Protein AF-A0A1R4JBT2-F1 (afdb_monomer_lite)

Radius of gyration: 20.81 Å; chains: 1; bounding box: 40×63×51 Å

pLDDT: mean 79.66, std 16.01, range [38.28, 97.12]

Organism: NCBI:txid1255609

Structure (mmCIF, N/CA/C/O backbone):
data_AF-A0A1R4JBT2-F1
#
_entry.id   AF-A0A1R4JBT2-F1
#
loop_
_atom_site.group_PDB
_atom_site.id
_atom_site.type_symbol
_atom_site.label_atom_id
_atom_site.label_alt_id
_atom_site.label_comp_id
_atom_site.label_asym_id
_atom_site.label_entity_id
_atom_site.label_seq_id
_atom_site.pdbx_PDB_ins_code
_atom_site.Cartn_x
_atom_site.Cartn_y
_atom_site.Cartn_z
_atom_site.occupancy
_atom_site.B_iso_or_equiv
_atom_site.auth_seq_id
_atom_site.auth_comp_id
_atom_site.auth_asym_id
_atom_site.auth_atom_id
_atom_site.pdbx_PDB_model_num
ATOM 1 N N . MET A 1 1 ? -17.008 34.065 -29.976 1.00 39.22 1 MET A N 1
ATOM 2 C CA . MET A 1 1 ? -17.190 35.160 -29.001 1.00 39.22 1 MET A CA 1
ATOM 3 C C . MET A 1 1 ? -16.551 34.729 -27.692 1.00 39.22 1 MET A C 1
ATOM 5 O O . MET A 1 1 ? -17.118 33.908 -26.987 1.00 39.22 1 MET A O 1
ATOM 9 N N . ALA A 1 2 ? -15.322 35.173 -27.441 1.00 38.28 2 ALA A N 1
ATOM 10 C CA . ALA A 1 2 ? -14.579 34.883 -26.219 1.00 38.28 2 ALA A CA 1
ATOM 11 C C . ALA A 1 2 ? -14.590 36.156 -25.368 1.00 38.28 2 ALA A C 1
ATOM 13 O O . ALA A 1 2 ? -14.097 37.183 -25.819 1.00 38.28 2 ALA A O 1
ATOM 14 N N . GLY A 1 3 ? -15.204 36.117 -24.187 1.00 48.91 3 GLY A N 1
ATOM 15 C CA . GLY A 1 3 ? -15.367 37.328 -23.378 1.00 48.91 3 GLY A CA 1
ATOM 16 C C . GLY A 1 3 ? -15.828 37.081 -21.948 1.00 48.91 3 GLY A C 1
ATOM 17 O O . GLY A 1 3 ? -16.566 37.889 -21.407 1.00 48.91 3 GLY A O 1
ATOM 18 N N . ALA A 1 4 ? -15.436 35.962 -21.336 1.00 50.56 4 ALA A N 1
ATOM 19 C CA . ALA A 1 4 ? -15.799 35.666 -19.949 1.00 50.56 4 ALA A CA 1
ATOM 20 C C . ALA A 1 4 ? -14.629 35.050 -19.168 1.00 50.56 4 ALA A C 1
ATOM 22 O O . ALA A 1 4 ? -14.757 34.005 -18.542 1.00 50.56 4 ALA A O 1
ATOM 23 N N . ARG A 1 5 ? -13.454 35.684 -19.227 1.00 47.62 5 ARG A N 1
ATOM 24 C CA . ARG A 1 5 ? -12.349 35.460 -18.285 1.00 47.62 5 ARG A CA 1
ATOM 25 C C . ARG A 1 5 ? -11.618 36.783 -18.123 1.00 47.62 5 ARG A C 1
ATOM 27 O O . ARG A 1 5 ? -10.797 37.103 -18.963 1.00 47.62 5 ARG A O 1
ATOM 34 N N . ILE A 1 6 ? -12.028 37.557 -17.121 1.00 53.28 6 ILE A N 1
ATOM 35 C CA . ILE A 1 6 ? -11.313 38.587 -16.338 1.00 53.28 6 ILE A CA 1
ATOM 36 C C . ILE A 1 6 ? -12.428 39.446 -15.712 1.00 53.28 6 ILE A C 1
ATOM 38 O O . ILE A 1 6 ? -12.791 40.507 -16.197 1.00 53.28 6 ILE A O 1
ATOM 42 N N . LEU A 1 7 ? -13.042 38.930 -14.646 1.00 48.25 7 LEU A N 1
ATOM 43 C CA . LEU A 1 7 ? -13.872 39.712 -13.717 1.00 48.25 7 LEU A CA 1
ATOM 44 C C . LEU A 1 7 ? -13.407 39.496 -12.265 1.00 48.25 7 LEU A C 1
ATOM 46 O O . LEU A 1 7 ? -14.172 39.676 -11.330 1.00 48.25 7 LEU A O 1
ATOM 50 N N . ARG A 1 8 ? -12.139 39.102 -12.059 1.00 47.38 8 ARG A N 1
ATOM 51 C CA . ARG A 1 8 ? -11.520 39.070 -10.718 1.00 47.38 8 ARG A CA 1
ATOM 52 C C . ARG A 1 8 ? -10.769 40.359 -10.363 1.00 47.38 8 ARG A C 1
ATOM 54 O O . ARG A 1 8 ? -10.323 40.498 -9.237 1.00 47.38 8 ARG A O 1
ATOM 61 N N . CYS A 1 9 ? -10.689 41.309 -11.296 1.00 53.69 9 CYS A N 1
ATOM 62 C CA . CYS A 1 9 ? -10.102 42.631 -11.083 1.00 53.69 9 CYS A CA 1
ATOM 63 C C . CYS A 1 9 ? -11.050 43.701 -11.639 1.00 53.69 9 CYS A C 1
ATOM 65 O O . CYS A 1 9 ? -10.709 44.394 -12.594 1.00 53.69 9 CYS A O 1
ATOM 67 N N . ASN A 1 10 ? -12.279 43.781 -11.120 1.00 55.12 10 ASN A N 1
ATOM 68 C CA . ASN A 1 10 ? -13.124 44.944 -11.383 1.00 55.12 10 ASN A CA 1
ATOM 69 C C . ASN A 1 10 ? -12.685 46.061 -10.417 1.00 55.12 10 ASN A C 1
ATOM 71 O O . ASN A 1 10 ? -12.902 45.905 -9.218 1.00 55.12 10 ASN A O 1
ATOM 75 N N . PRO A 1 11 ? -12.072 47.163 -10.886 1.00 60.53 11 PRO A N 1
ATOM 76 C CA . PRO A 1 11 ? -11.542 48.216 -10.013 1.00 60.53 11 PRO A CA 1
ATOM 77 C C . PRO A 1 11 ? -12.626 48.988 -9.240 1.00 60.53 11 PRO A C 1
ATOM 79 O O . PRO A 1 11 ? -12.294 49.798 -8.382 1.00 60.53 11 PRO A O 1
ATOM 82 N N . PHE A 1 12 ? -13.908 48.744 -9.530 1.00 60.09 12 PHE A N 1
ATOM 83 C CA . PHE A 1 12 ? -15.051 49.378 -8.864 1.00 60.09 12 PHE A CA 1
ATOM 84 C C . PHE A 1 12 ? -15.782 48.460 -7.873 1.00 60.09 12 PHE A C 1
ATOM 86 O O . PHE A 1 12 ? -16.826 48.839 -7.350 1.00 60.09 12 PHE A O 1
ATOM 93 N N . VAL A 1 13 ? -15.265 47.253 -7.625 1.00 57.66 13 VAL A N 1
ATOM 94 C CA . VAL A 1 13 ? -15.780 46.341 -6.597 1.00 57.66 13 VAL A CA 1
ATOM 95 C C . VAL A 1 13 ? -14.665 46.138 -5.587 1.00 57.66 13 VAL A C 1
ATOM 97 O O . VAL A 1 13 ? -13.592 45.661 -5.954 1.00 57.66 13 VAL A O 1
ATOM 100 N N . GLU A 1 14 ? -14.905 46.507 -4.329 1.00 53.41 14 GLU A N 1
ATOM 101 C CA . GLU A 1 14 ? -13.999 46.145 -3.241 1.00 53.41 14 GLU A CA 1
ATOM 102 C C . GLU A 1 14 ? -13.859 44.619 -3.235 1.00 53.41 14 GLU A C 1
ATOM 104 O O . GLU A 1 14 ? -14.820 43.885 -2.995 1.00 53.41 14 GLU A O 1
ATOM 109 N N . GLY A 1 15 ? -12.670 44.135 -3.600 1.00 56.94 15 GLY A N 1
ATOM 110 C CA . GLY A 1 15 ? -12.359 42.715 -3.540 1.00 56.94 15 GLY A CA 1
ATOM 111 C C . GLY A 1 15 ? -12.540 42.222 -2.109 1.00 56.94 15 GLY A C 1
ATOM 112 O O . GLY A 1 15 ? -12.170 42.915 -1.160 1.00 56.94 15 GLY A O 1
ATOM 113 N N . GLY A 1 16 ? -13.118 41.030 -1.947 1.00 52.25 16 GLY A N 1
ATOM 114 C CA . GLY A 1 16 ? -13.200 40.389 -0.640 1.00 52.25 16 GLY A CA 1
ATOM 115 C C . GLY A 1 16 ? -11.807 40.311 -0.019 1.00 52.25 16 GLY A C 1
ATOM 116 O O . GLY A 1 16 ? -10.855 39.892 -0.677 1.00 52.25 16 GLY A O 1
ATOM 117 N N . VAL A 1 17 ? -11.682 40.760 1.229 1.00 51.62 17 VAL A N 1
ATOM 118 C CA . VAL A 1 17 ? -10.419 40.709 1.965 1.00 51.62 17 VAL A CA 1
ATOM 119 C C . VAL A 1 17 ? -10.127 39.250 2.297 1.00 51.62 17 VAL A C 1
ATOM 121 O O . VAL A 1 17 ? -10.629 38.718 3.288 1.00 51.62 17 VAL A O 1
ATOM 124 N N . ASP A 1 18 ? -9.328 38.599 1.456 1.00 54.38 18 ASP A N 1
ATOM 125 C CA . ASP A 1 18 ? -8.710 37.324 1.797 1.00 54.38 18 ASP A CA 1
ATOM 126 C C . ASP A 1 18 ? -7.609 37.617 2.820 1.00 54.38 18 ASP A C 1
ATOM 128 O O . ASP A 1 18 ? -6.573 38.206 2.496 1.00 54.38 18 ASP A O 1
ATOM 132 N N . LYS A 1 19 ? -7.891 37.343 4.099 1.00 52.56 19 LYS A N 1
ATOM 133 C CA . LYS A 1 19 ? -6.962 37.618 5.199 1.00 52.56 19 LYS A CA 1
ATOM 134 C C . LYS A 1 19 ? -5.789 36.654 5.105 1.00 52.56 19 LYS A C 1
ATOM 136 O O . LYS A 1 19 ? -5.791 35.586 5.712 1.00 52.56 19 LYS A O 1
ATOM 141 N N . VAL A 1 20 ? -4.768 37.065 4.372 1.00 46.38 20 VAL A N 1
ATOM 142 C CA . VAL A 1 20 ? -3.474 36.398 4.377 1.00 46.38 20 VAL A CA 1
ATOM 143 C C . VAL A 1 20 ? -2.757 36.742 5.692 1.00 46.38 20 VAL A C 1
ATOM 145 O O . VAL A 1 20 ? -2.778 37.904 6.099 1.00 46.38 20 VAL A O 1
ATOM 148 N N . PRO A 1 21 ? -2.143 35.769 6.389 1.00 54.12 21 PRO A N 1
ATOM 149 C CA . PRO A 1 21 ? -1.391 36.040 7.609 1.00 54.12 21 PRO A CA 1
ATOM 150 C C . PRO A 1 21 ? -0.243 37.022 7.357 1.00 54.12 21 PRO A C 1
ATOM 152 O O . PRO A 1 21 ? 0.466 36.902 6.359 1.00 54.12 21 PRO A O 1
ATOM 155 N N . ASP A 1 22 ? 0.005 37.927 8.307 1.00 57.91 22 ASP A N 1
ATOM 156 C CA . ASP A 1 22 ? 1.065 38.942 8.200 1.00 57.91 22 ASP A CA 1
ATOM 157 C C . ASP A 1 22 ? 2.477 38.343 8.043 1.00 57.91 22 ASP A C 1
ATOM 159 O O . ASP A 1 22 ? 3.397 39.018 7.589 1.00 57.91 22 ASP A O 1
ATOM 163 N N . HIS A 1 23 ? 2.672 37.079 8.441 1.00 50.00 23 HIS A N 1
ATOM 164 C CA . HIS A 1 23 ? 3.963 36.398 8.394 1.00 50.00 23 HIS A CA 1
ATOM 165 C C . HIS A 1 23 ? 3.818 34.969 7.864 1.00 50.00 23 HIS A C 1
ATOM 167 O O . HIS A 1 23 ? 3.207 34.109 8.499 1.00 50.00 23 HIS A O 1
ATOM 173 N N . PHE A 1 24 ? 4.468 34.688 6.736 1.00 52.59 24 PHE A N 1
ATOM 174 C CA . PHE A 1 24 ? 4.709 33.326 6.271 1.00 52.59 24 PHE A CA 1
ATOM 175 C C . PHE A 1 24 ? 5.959 32.775 6.963 1.00 52.59 24 PHE A C 1
ATOM 177 O O . PHE A 1 24 ? 7.058 33.305 6.797 1.00 52.59 24 PHE A O 1
ATOM 184 N N . MET A 1 25 ? 5.818 31.706 7.746 1.00 50.31 25 MET A N 1
ATOM 185 C CA . MET A 1 25 ? 6.969 31.014 8.325 1.00 50.31 25 MET A CA 1
ATOM 186 C C . MET A 1 25 ? 7.428 29.889 7.391 1.00 50.31 25 MET A C 1
ATOM 188 O O . MET A 1 25 ? 6.691 28.943 7.143 1.00 50.31 25 MET A O 1
ATOM 192 N N . LEU A 1 26 ? 8.682 29.952 6.925 1.00 58.12 26 LEU A N 1
ATOM 193 C CA . LEU A 1 26 ? 9.347 28.862 6.181 1.00 58.12 26 LEU A CA 1
ATOM 194 C C . LEU A 1 26 ? 9.644 27.627 7.054 1.00 58.12 26 LEU A C 1
ATOM 196 O O . LEU A 1 26 ? 10.101 26.598 6.559 1.00 58.12 26 LEU A O 1
ATOM 200 N N . LYS A 1 27 ? 9.444 27.736 8.370 1.00 54.69 27 LYS A N 1
ATOM 201 C CA . LYS A 1 27 ? 9.660 26.662 9.340 1.00 54.69 27 LYS A CA 1
ATOM 202 C C . LYS A 1 27 ? 8.314 26.068 9.731 1.00 54.69 27 LYS A C 1
ATOM 204 O O . LYS A 1 27 ? 7.334 26.796 9.860 1.00 54.69 27 LYS A O 1
ATOM 209 N N . ARG A 1 28 ? 8.290 24.751 9.963 1.00 52.25 28 ARG A N 1
ATOM 210 C CA . ARG A 1 28 ? 7.116 24.062 10.515 1.00 52.25 28 ARG A CA 1
ATOM 211 C C . ARG A 1 28 ? 6.642 24.766 11.786 1.00 52.25 28 ARG A C 1
ATOM 213 O O . ARG A 1 28 ? 7.470 25.221 12.579 1.00 52.25 28 ARG A O 1
ATOM 220 N N . ASN A 1 29 ? 5.324 24.815 11.973 1.00 61.56 29 ASN A N 1
ATOM 221 C CA . ASN A 1 29 ? 4.716 25.328 13.192 1.00 61.56 29 ASN A CA 1
ATOM 222 C C . ASN A 1 29 ? 5.334 24.595 14.404 1.00 61.56 29 ASN A C 1
ATOM 224 O O . ASN A 1 29 ? 5.261 23.364 14.450 1.00 61.56 29 ASN A O 1
ATOM 228 N N . PRO A 1 30 ? 5.952 25.306 15.368 1.00 64.50 30 PRO A N 1
ATOM 229 C CA . PRO A 1 30 ? 6.554 24.689 16.547 1.00 64.50 30 PRO A CA 1
ATOM 230 C C . PRO A 1 30 ? 5.585 23.775 17.303 1.00 64.50 30 PRO A C 1
ATOM 232 O O . PRO A 1 30 ? 6.013 22.757 17.836 1.00 64.50 30 PRO A O 1
ATOM 235 N N . ALA A 1 31 ? 4.287 24.103 17.291 1.00 62.62 31 ALA A N 1
ATOM 236 C CA . ALA A 1 31 ? 3.241 23.330 17.959 1.00 62.62 31 ALA A CA 1
ATOM 237 C C . ALA A 1 31 ? 2.993 21.943 17.338 1.00 62.62 31 ALA A C 1
ATOM 239 O O . ALA A 1 31 ? 2.489 21.058 18.018 1.00 62.62 31 ALA A O 1
ATOM 240 N N . THR A 1 32 ? 3.343 21.745 16.065 1.00 59.81 32 THR A N 1
ATOM 241 C CA . THR A 1 32 ? 3.112 20.494 15.321 1.00 59.81 32 THR A CA 1
ATOM 242 C C . THR A 1 32 ? 4.422 19.898 14.807 1.00 59.81 32 THR A C 1
ATOM 244 O O . THR A 1 32 ? 4.425 19.098 13.873 1.00 59.81 32 THR A O 1
ATOM 247 N N . LYS A 1 33 ? 5.563 20.336 15.354 1.00 58.44 33 LYS A N 1
ATOM 248 C CA . LYS A 1 33 ? 6.894 19.962 14.862 1.00 58.44 33 LYS A CA 1
ATOM 249 C C . LYS A 1 33 ? 7.153 18.460 14.984 1.00 58.44 33 LYS A C 1
ATOM 251 O O . LYS A 1 33 ? 7.746 17.884 14.074 1.00 58.44 33 LYS A O 1
ATOM 256 N N . ASP A 1 34 ? 6.677 17.871 16.075 1.00 63.88 34 ASP A N 1
ATOM 257 C CA . ASP A 1 34 ? 6.891 16.466 16.428 1.00 63.88 34 ASP A CA 1
ATOM 258 C C . ASP A 1 34 ? 5.716 15.571 15.998 1.00 63.88 34 ASP A C 1
ATOM 260 O O . ASP A 1 34 ? 5.675 14.391 16.337 1.00 63.88 34 ASP A O 1
ATOM 264 N N . PHE A 1 35 ? 4.740 16.126 15.269 1.00 65.31 35 PHE A N 1
ATOM 265 C CA . PHE A 1 35 ? 3.606 15.353 14.775 1.00 65.31 35 PHE A CA 1
ATOM 266 C C . PHE A 1 35 ? 4.036 14.557 13.540 1.00 65.31 35 PHE A C 1
ATOM 268 O O . PHE A 1 35 ? 4.747 15.060 12.662 1.00 65.31 35 PHE A O 1
ATOM 275 N N . VAL A 1 36 ? 3.593 13.307 13.473 1.00 60.31 36 VAL A N 1
ATOM 276 C CA . VAL A 1 36 ? 3.783 12.423 12.329 1.00 60.31 36 VAL A CA 1
ATOM 277 C C . VAL A 1 36 ? 2.765 12.814 11.267 1.00 60.31 36 VAL A C 1
ATOM 279 O O . VAL A 1 36 ? 1.561 12.791 11.500 1.00 60.31 36 VAL A O 1
ATOM 282 N N . TYR A 1 37 ? 3.249 13.220 10.098 1.00 55.91 37 TYR A N 1
ATOM 283 C CA . TYR A 1 37 ? 2.384 13.510 8.962 1.00 55.91 37 TYR A CA 1
ATOM 284 C C . TYR A 1 37 ? 2.024 12.196 8.275 1.00 55.91 37 TYR A C 1
ATOM 286 O O . TYR A 1 37 ? 2.916 11.543 7.736 1.00 55.91 37 TYR A O 1
ATOM 294 N N . LEU A 1 38 ? 0.744 11.826 8.298 1.00 56.28 38 LEU A N 1
ATOM 295 C CA . LEU A 1 38 ? 0.258 10.599 7.657 1.00 56.28 38 LEU A CA 1
ATOM 296 C C . LEU A 1 38 ? -0.151 10.809 6.188 1.00 56.28 38 LEU A C 1
ATOM 298 O O . LEU A 1 38 ? -0.434 9.842 5.497 1.00 56.28 38 LEU A O 1
ATOM 302 N N . GLY A 1 39 ? -0.164 12.053 5.696 1.00 44.66 39 GLY A N 1
ATOM 303 C CA . GLY A 1 39 ? -0.681 12.392 4.362 1.00 44.66 39 GLY A CA 1
ATOM 304 C C . GLY A 1 39 ? -1.831 13.402 4.423 1.00 44.66 39 GLY A C 1
ATOM 305 O O . GLY A 1 39 ? -2.488 13.536 5.449 1.00 44.66 39 GLY A O 1
ATOM 306 N N . ASP A 1 40 ? -2.038 14.164 3.345 1.00 50.88 40 ASP A N 1
ATOM 307 C CA . ASP A 1 40 ? -3.205 15.046 3.093 1.00 50.88 40 ASP A CA 1
ATOM 308 C C . ASP A 1 40 ? -3.704 15.904 4.262 1.00 50.88 40 ASP A C 1
ATOM 310 O O . ASP A 1 40 ? -4.901 15.999 4.558 1.00 50.88 40 ASP A O 1
ATOM 314 N N . GLY A 1 41 ? -2.770 16.548 4.956 1.00 50.44 41 GLY A N 1
ATOM 315 C CA . GLY A 1 41 ? -3.071 17.433 6.078 1.00 50.44 41 GLY A CA 1
ATOM 316 C C . GLY A 1 41 ? -3.410 16.717 7.387 1.00 50.44 41 GLY A C 1
ATOM 317 O O . GLY A 1 41 ? -3.714 17.410 8.352 1.00 50.44 41 GLY A O 1
ATOM 318 N N . VAL A 1 42 ? -3.350 15.382 7.443 1.00 57.22 42 VAL A N 1
ATOM 319 C CA . VAL A 1 42 ? -3.499 14.613 8.686 1.00 57.22 42 VAL A CA 1
ATOM 320 C C . VAL A 1 42 ? -2.161 14.596 9.417 1.00 57.22 42 VAL A C 1
ATOM 322 O O . VAL A 1 42 ? -1.144 14.105 8.913 1.00 57.22 42 VAL A O 1
ATOM 325 N N . ILE A 1 43 ? -2.161 15.183 10.611 1.00 59.94 43 ILE A N 1
ATOM 326 C CA . ILE A 1 43 ? -0.991 15.308 11.478 1.00 59.94 43 ILE A CA 1
ATOM 327 C C . ILE A 1 43 ? -1.286 14.648 12.815 1.00 59.94 43 ILE A C 1
ATOM 329 O O . ILE A 1 43 ? -2.097 15.115 13.603 1.00 59.94 43 ILE A O 1
ATOM 333 N N . VAL A 1 44 ? -0.578 13.568 13.099 1.00 61.91 44 VAL A N 1
ATOM 334 C CA . VAL A 1 44 ? -0.790 12.773 14.301 1.00 61.91 44 VAL A CA 1
ATOM 335 C C . VAL A 1 44 ? 0.209 13.181 15.349 1.00 61.91 44 VAL A C 1
ATOM 337 O O . VAL A 1 44 ? 1.413 13.112 15.127 1.00 61.91 44 VAL A O 1
ATOM 340 N N . ASN A 1 45 ? -0.273 13.574 16.519 1.00 64.94 45 ASN A N 1
ATOM 341 C CA . ASN A 1 45 ? 0.597 13.692 17.673 1.00 64.94 45 ASN A CA 1
ATOM 342 C C . ASN A 1 45 ? 0.900 12.280 18.212 1.00 64.94 45 ASN A C 1
ATOM 344 O O . ASN A 1 45 ? -0.002 11.666 18.786 1.00 64.94 45 ASN A O 1
ATOM 348 N N . PRO A 1 46 ? 2.136 11.760 18.087 1.00 60.28 46 PRO A N 1
ATOM 349 C CA . PRO A 1 46 ? 2.467 10.421 18.580 1.00 60.28 46 PRO A CA 1
ATOM 350 C C . PRO A 1 46 ? 2.321 10.298 20.106 1.00 60.28 46 PRO A C 1
ATOM 352 O O . PRO A 1 46 ? 2.190 9.194 20.626 1.00 60.28 46 PRO A O 1
ATOM 355 N N . ASN A 1 47 ? 2.291 11.424 20.826 1.00 63.25 47 ASN A N 1
ATOM 356 C CA . ASN A 1 47 ? 2.125 11.468 22.278 1.00 63.25 47 ASN A CA 1
ATOM 357 C C . ASN A 1 47 ? 0.658 11.621 22.727 1.00 63.25 47 ASN A C 1
ATOM 359 O O . ASN A 1 47 ? 0.396 11.615 23.929 1.00 63.25 47 ASN A O 1
ATOM 363 N N . ASP A 1 48 ? -0.296 11.773 21.800 1.00 64.12 48 ASP A N 1
ATOM 364 C CA . ASP A 1 48 ? -1.728 11.873 22.111 1.00 64.12 48 ASP A CA 1
ATOM 365 C C . ASP A 1 48 ? -2.562 10.915 21.235 1.00 64.12 48 ASP A C 1
ATOM 367 O O . ASP A 1 48 ? -3.168 11.321 20.237 1.00 64.12 48 ASP A O 1
ATOM 371 N N . PRO A 1 49 ? -2.655 9.629 21.618 1.00 63.12 49 PRO A N 1
ATOM 37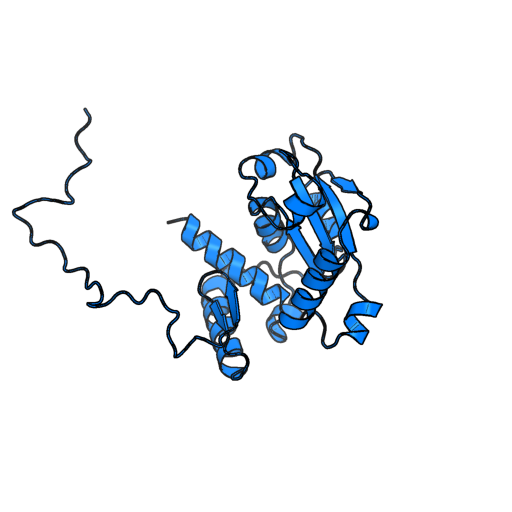2 C CA . PRO A 1 49 ? -3.451 8.642 20.889 1.00 63.12 49 PRO A CA 1
ATOM 373 C C . PRO A 1 49 ? -4.961 8.941 20.909 1.00 63.12 49 PRO A C 1
ATOM 375 O O . PRO A 1 49 ? -5.714 8.387 20.106 1.00 63.12 49 PRO A O 1
ATOM 378 N N . LYS A 1 50 ? -5.439 9.818 21.804 1.00 65.94 50 LYS A N 1
ATOM 379 C CA . LYS A 1 50 ? -6.849 10.226 21.861 1.00 65.94 50 LYS A CA 1
ATOM 380 C C . LYS A 1 50 ? -7.182 11.227 20.752 1.00 65.94 50 LYS A C 1
ATOM 382 O O . LYS A 1 50 ? -8.290 11.180 20.217 1.00 65.94 50 LYS A O 1
ATOM 387 N N . TYR A 1 51 ? -6.233 12.090 20.387 1.00 61.62 51 TYR A N 1
ATOM 388 C CA . TYR A 1 51 ? -6.359 13.010 19.254 1.00 61.62 51 TYR A CA 1
ATOM 389 C C . TYR A 1 51 ? -6.547 12.254 17.933 1.00 61.62 51 TYR A C 1
ATOM 391 O O . TYR A 1 51 ? -7.497 12.538 17.205 1.00 61.62 51 TYR A O 1
ATOM 399 N N . LEU A 1 52 ? -5.723 11.227 17.689 1.00 66.38 52 LEU A N 1
ATOM 400 C CA . LEU A 1 52 ? -5.814 10.379 16.496 1.00 66.38 52 LEU A CA 1
ATOM 401 C C . LEU A 1 52 ? -7.200 9.740 16.351 1.00 66.38 52 LEU A C 1
ATOM 403 O O . LEU A 1 52 ? -7.822 9.833 15.298 1.00 66.38 52 LEU A O 1
ATOM 407 N N . LYS A 1 53 ? -7.715 9.133 17.429 1.00 71.56 53 LYS A N 1
ATOM 408 C CA . LYS A 1 53 ? -9.046 8.505 17.416 1.00 71.56 53 LYS A CA 1
ATOM 409 C C . LYS A 1 53 ? -10.148 9.503 17.073 1.00 71.56 53 LYS A C 1
ATOM 411 O O . LYS A 1 53 ? -11.009 9.197 16.257 1.00 71.56 53 LYS A O 1
ATOM 416 N N . LYS A 1 54 ? -10.085 10.708 17.644 1.00 75.44 54 LYS A N 1
ATOM 417 C CA . LYS A 1 54 ? -11.051 11.774 17.364 1.00 75.44 54 LYS A CA 1
ATOM 418 C C . LYS A 1 54 ? -10.989 12.239 15.906 1.00 75.44 54 LYS A C 1
ATOM 420 O O . LYS A 1 54 ? -12.028 12.491 15.308 1.00 75.44 54 LYS A O 1
ATOM 425 N N . GLU A 1 55 ? -9.795 12.375 15.337 1.00 74.25 55 GLU A N 1
ATOM 426 C CA . GLU A 1 55 ? -9.627 12.783 13.939 1.00 74.25 55 GLU A CA 1
ATOM 427 C C . GLU A 1 55 ? -10.136 11.704 12.974 1.00 74.25 55 GLU A C 1
ATOM 429 O O . GLU A 1 55 ? -10.904 12.015 12.064 1.00 74.25 55 GLU A O 1
ATOM 434 N N . ILE A 1 56 ? -9.819 10.431 13.237 1.00 77.75 56 ILE A N 1
ATOM 435 C CA . ILE A 1 56 ? -10.361 9.292 12.481 1.00 77.75 56 ILE A CA 1
ATOM 436 C C . ILE A 1 56 ? -11.892 9.269 12.563 1.00 77.75 56 ILE A C 1
ATOM 438 O O . ILE A 1 56 ? -12.546 9.082 11.543 1.00 77.75 56 ILE A O 1
ATOM 442 N N . GLU A 1 57 ? -12.483 9.485 13.741 1.00 83.25 57 GLU A N 1
ATOM 443 C CA . GLU A 1 57 ? -13.943 9.551 13.911 1.00 83.25 57 GLU A CA 1
ATOM 444 C C . GLU A 1 57 ? -14.580 10.693 13.110 1.00 83.25 57 GLU A C 1
ATOM 446 O O . GLU A 1 57 ? -15.631 10.499 12.501 1.00 83.25 57 GLU A O 1
ATOM 451 N N . LEU A 1 58 ? -13.953 11.872 13.073 1.00 82.44 58 LEU A N 1
ATOM 452 C CA . LEU A 1 58 ? -14.447 13.007 12.287 1.00 82.44 58 LEU A CA 1
ATOM 453 C C . LEU A 1 58 ? -14.465 12.689 10.789 1.00 82.44 58 LEU A C 1
ATOM 455 O O . LEU A 1 58 ? -15.480 12.917 10.132 1.00 82.44 58 LEU A O 1
ATOM 459 N N . ILE A 1 59 ? -13.365 12.139 10.269 1.00 80.19 59 ILE A N 1
ATOM 460 C CA . ILE A 1 59 ? -13.252 11.761 8.856 1.00 80.19 59 ILE A CA 1
ATOM 461 C C . ILE A 1 59 ? -14.234 10.622 8.543 1.00 80.19 59 ILE A C 1
ATOM 463 O O . ILE A 1 59 ? -14.953 10.677 7.550 1.00 80.19 59 ILE A O 1
ATOM 467 N N . LEU A 1 60 ? -14.344 9.622 9.418 1.00 85.50 60 LEU A N 1
ATOM 468 C CA . LEU A 1 60 ? -15.269 8.505 9.240 1.00 85.50 60 LEU A CA 1
ATOM 469 C C . LEU A 1 60 ? -16.730 8.961 9.187 1.00 85.50 60 LEU A C 1
ATOM 471 O O . LEU A 1 60 ? -17.459 8.522 8.307 1.00 85.50 60 LEU A O 1
ATOM 475 N N . ASN A 1 61 ? -17.143 9.876 10.066 1.00 85.75 61 ASN A N 1
ATOM 476 C CA . ASN A 1 61 ? -18.497 10.438 10.046 1.00 85.75 61 ASN A CA 1
ATOM 477 C C . ASN A 1 61 ? -18.778 11.243 8.768 1.00 85.75 61 ASN A C 1
ATOM 479 O O . ASN A 1 61 ? -19.913 11.275 8.298 1.00 85.75 61 ASN A O 1
ATOM 483 N N . GLN A 1 62 ? -17.763 11.905 8.204 1.00 86.31 62 GLN A N 1
ATOM 484 C CA . GLN A 1 62 ? -17.903 12.635 6.944 1.00 86.31 62 GLN A CA 1
ATOM 485 C C . GLN A 1 62 ? -18.133 11.681 5.762 1.00 86.31 62 GLN A C 1
ATOM 487 O O . GLN A 1 62 ? -19.009 11.937 4.938 1.00 86.31 62 GLN A O 1
ATOM 492 N N . TYR A 1 63 ? -17.384 10.578 5.706 1.00 86.00 63 TYR A N 1
ATOM 493 C CA . TYR A 1 63 ? -17.354 9.668 4.556 1.00 86.00 63 TYR A CA 1
ATOM 494 C C . TYR A 1 63 ? -18.123 8.354 4.759 1.00 86.00 63 TYR A C 1
ATOM 496 O O . TYR A 1 63 ? -18.020 7.449 3.935 1.00 86.00 63 TYR A O 1
ATOM 504 N N . GLU A 1 64 ? -18.923 8.236 5.823 1.00 84.44 64 GLU A N 1
ATOM 505 C CA . GLU A 1 64 ? -19.619 7.002 6.221 1.00 84.44 64 GLU A CA 1
ATOM 506 C C . GLU A 1 64 ? -20.411 6.359 5.068 1.00 84.44 64 GLU A C 1
ATOM 508 O O . GLU A 1 64 ? -20.383 5.146 4.874 1.00 84.44 64 GLU A O 1
ATOM 513 N N . LYS A 1 65 ? -21.070 7.182 4.245 1.00 85.38 65 LYS A N 1
ATOM 514 C CA . LYS A 1 65 ? -21.901 6.730 3.114 1.00 85.38 65 LYS A CA 1
ATOM 515 C C . LYS A 1 65 ? -21.099 6.240 1.905 1.00 85.38 65 LYS A C 1
ATOM 517 O O . LYS A 1 65 ? -21.672 5.607 1.022 1.00 85.38 65 LYS A O 1
ATOM 522 N N . GLU A 1 66 ? -19.809 6.549 1.848 1.00 86.75 66 GLU A N 1
ATOM 523 C CA . GLU A 1 66 ? -18.891 6.163 0.769 1.00 86.75 66 GLU A CA 1
ATOM 524 C C . GLU A 1 66 ? -18.013 4.962 1.147 1.00 86.75 66 GLU A C 1
ATOM 526 O O . GLU A 1 66 ? -17.212 4.474 0.340 1.00 86.75 66 GLU A O 1
ATOM 531 N N . LEU A 1 67 ? -18.163 4.454 2.375 1.00 87.31 67 LEU A N 1
ATOM 532 C CA . LEU A 1 67 ? -17.447 3.277 2.839 1.00 87.31 67 LEU A CA 1
ATOM 533 C C . LEU A 1 67 ? -17.941 2.030 2.107 1.00 87.31 67 LEU A C 1
ATOM 535 O O . LEU A 1 67 ? -19.110 1.649 2.173 1.00 87.31 67 LEU A O 1
ATOM 539 N N . LYS A 1 68 ? -17.011 1.342 1.446 1.00 88.50 68 LYS A N 1
ATOM 540 C CA . LYS A 1 68 ? -17.243 0.006 0.912 1.00 88.50 68 LYS A CA 1
ATOM 541 C C . LYS A 1 68 ? -16.883 -1.019 1.983 1.00 88.50 68 LYS A C 1
ATOM 543 O O . LYS A 1 68 ? -15.723 -1.424 2.089 1.00 88.50 68 LYS A O 1
ATOM 548 N N . ILE A 1 69 ? -17.886 -1.424 2.758 1.00 86.69 69 ILE A N 1
ATOM 549 C CA . ILE A 1 69 ? -17.738 -2.465 3.778 1.00 86.69 69 ILE A CA 1
ATOM 550 C C . ILE A 1 69 ? -17.750 -3.840 3.102 1.00 86.69 69 ILE A C 1
ATOM 552 O O . ILE A 1 69 ? -18.613 -4.123 2.269 1.00 86.69 69 ILE A O 1
ATOM 556 N N . VAL A 1 70 ? -16.769 -4.679 3.430 1.00 84.06 70 VAL A N 1
ATOM 557 C CA . VAL A 1 70 ? -16.649 -6.060 2.945 1.00 84.06 70 VAL A CA 1
ATOM 558 C C . VAL A 1 70 ? -16.615 -7.033 4.126 1.00 84.06 70 VAL A C 1
ATOM 560 O O . VAL A 1 70 ? -15.944 -6.771 5.123 1.00 84.06 70 VAL A O 1
ATOM 563 N N . ASP A 1 71 ? -17.316 -8.166 4.006 1.00 72.19 71 ASP A N 1
ATOM 564 C CA . ASP A 1 71 ? -17.509 -9.136 5.103 1.00 72.19 71 ASP A CA 1
ATOM 565 C C . ASP A 1 71 ? -16.195 -9.775 5.602 1.00 72.19 71 ASP A C 1
ATOM 567 O O . ASP A 1 71 ? -16.096 -10.204 6.748 1.00 72.19 71 ASP A O 1
ATOM 571 N N . ALA A 1 72 ? -15.170 -9.814 4.747 1.00 63.59 72 ALA A N 1
ATOM 572 C CA . ALA A 1 72 ? -13.791 -10.196 5.051 1.00 63.59 72 ALA A CA 1
ATOM 573 C C . ALA A 1 72 ? -12.878 -9.687 3.914 1.00 63.59 72 ALA A C 1
ATOM 575 O O . ALA A 1 72 ? -13.376 -9.427 2.810 1.00 63.59 72 ALA A O 1
ATOM 576 N N . PRO A 1 73 ? -11.546 -9.569 4.089 1.00 58.00 73 PRO A N 1
ATOM 577 C CA . PRO A 1 73 ? -10.653 -9.501 2.939 1.00 58.00 73 PRO A CA 1
ATOM 578 C C . PRO A 1 73 ? -10.659 -10.885 2.275 1.00 58.00 73 PRO A C 1
ATOM 580 O O . PRO A 1 73 ? -9.830 -11.732 2.571 1.00 58.00 73 PRO A O 1
ATOM 583 N N . ILE A 1 74 ? -11.645 -11.146 1.413 1.00 54.09 74 ILE A N 1
ATOM 584 C CA . ILE A 1 74 ? -11.850 -12.452 0.754 1.00 54.09 74 ILE A CA 1
ATOM 585 C C . ILE A 1 74 ? -10.669 -12.803 -0.176 1.00 54.09 74 ILE A C 1
ATOM 587 O O . ILE A 1 74 ? -10.537 -13.936 -0.628 1.00 54.09 74 ILE A O 1
ATOM 591 N N . ILE A 1 75 ? -9.805 -11.832 -0.475 1.00 67.88 75 ILE A N 1
ATOM 592 C CA . ILE A 1 75 ? -8.793 -11.901 -1.518 1.00 67.88 75 ILE A CA 1
ATOM 593 C C . ILE A 1 75 ? -7.502 -11.276 -0.966 1.00 67.88 75 ILE A C 1
ATOM 595 O O . ILE A 1 75 ? -7.530 -10.133 -0.499 1.00 67.88 75 ILE A O 1
ATOM 599 N N . ASN A 1 76 ? -6.387 -12.018 -0.999 1.00 84.56 76 ASN A N 1
ATOM 600 C CA . ASN A 1 76 ? -5.063 -11.469 -0.675 1.00 84.56 76 ASN A CA 1
ATOM 601 C C . ASN A 1 76 ? -4.736 -10.290 -1.618 1.00 84.56 76 ASN A C 1
ATOM 603 O O . ASN A 1 76 ? -5.354 -10.110 -2.675 1.00 84.56 76 ASN A O 1
ATOM 607 N N . ALA A 1 77 ? -3.773 -9.450 -1.247 1.00 89.06 77 ALA A N 1
ATOM 608 C CA . ALA A 1 77 ? -3.444 -8.252 -2.016 1.00 89.06 77 ALA A CA 1
ATOM 609 C C . ALA A 1 77 ? -3.082 -8.559 -3.476 1.00 89.06 77 ALA A C 1
ATOM 611 O O . ALA A 1 77 ? -3.434 -7.801 -4.382 1.00 89.06 77 ALA A O 1
ATOM 612 N N . PHE A 1 78 ? -2.417 -9.686 -3.714 1.00 91.25 78 PHE A N 1
ATOM 613 C CA . PHE A 1 78 ? -2.004 -10.108 -5.044 1.00 91.25 78 PHE A CA 1
ATOM 614 C C . PHE A 1 78 ? -3.187 -10.448 -5.956 1.00 91.25 78 PHE A C 1
ATOM 616 O O . PHE A 1 78 ? -3.259 -9.987 -7.098 1.00 91.25 78 PHE A O 1
ATOM 623 N N . ASP A 1 79 ? -4.140 -11.223 -5.461 1.00 90.44 79 ASP A N 1
ATOM 624 C CA . ASP A 1 79 ? -5.323 -11.616 -6.212 1.00 90.44 79 ASP A CA 1
ATOM 625 C C . ASP A 1 79 ? -6.220 -10.393 -6.475 1.00 90.44 79 ASP A C 1
ATOM 627 O O . ASP A 1 79 ? -6.756 -10.239 -7.574 1.00 90.44 79 ASP A O 1
ATOM 631 N N . GLN A 1 80 ? -6.290 -9.446 -5.531 1.00 90.50 80 GLN A N 1
ATOM 632 C CA . GLN A 1 80 ? -6.973 -8.166 -5.733 1.00 90.50 80 GLN A CA 1
ATOM 633 C C . GLN A 1 80 ? -6.299 -7.337 -6.838 1.00 90.50 80 GLN A C 1
ATOM 635 O O . GLN A 1 80 ? -6.981 -6.766 -7.693 1.00 90.50 80 GLN A O 1
ATOM 640 N N . LEU A 1 81 ? -4.964 -7.303 -6.863 1.00 93.50 81 LEU A N 1
ATOM 641 C CA . LEU A 1 81 ? -4.192 -6.621 -7.902 1.00 93.50 81 LEU A CA 1
ATOM 642 C C . LEU A 1 81 ? -4.454 -7.247 -9.279 1.00 93.50 81 LEU A C 1
ATOM 644 O O . LEU A 1 81 ? -4.699 -6.526 -10.246 1.00 93.50 81 LEU A O 1
ATOM 648 N N . LYS A 1 82 ? -4.500 -8.582 -9.362 1.00 93.56 82 LYS A N 1
ATOM 649 C CA . LYS A 1 82 ? -4.813 -9.324 -10.595 1.00 93.56 82 LYS A CA 1
ATOM 650 C C . LYS A 1 82 ? -6.209 -9.055 -11.142 1.00 93.56 82 LYS A C 1
ATOM 652 O O . LYS A 1 82 ? -6.415 -9.114 -12.355 1.00 93.56 82 LYS A O 1
ATOM 657 N N . LEU A 1 83 ? -7.186 -8.730 -10.296 1.00 92.44 83 LEU A N 1
ATOM 658 C CA . LEU A 1 83 ? -8.501 -8.294 -10.777 1.00 92.44 83 LEU A CA 1
ATOM 659 C C . LEU A 1 83 ? -8.415 -6.954 -11.519 1.00 92.44 83 LEU A C 1
ATOM 661 O O . LEU A 1 83 ? -9.169 -6.735 -12.467 1.00 92.44 83 LEU A O 1
ATOM 665 N N . MET A 1 84 ? -7.470 -6.090 -11.146 1.00 93.44 84 MET A N 1
ATOM 666 C CA . MET A 1 84 ? -7.318 -4.742 -11.697 1.00 93.44 84 MET A CA 1
ATOM 667 C C . MET A 1 84 ? -6.367 -4.674 -12.886 1.00 93.44 84 MET A C 1
ATOM 669 O O . MET A 1 84 ? -6.659 -3.985 -13.856 1.00 93.44 84 MET A O 1
ATOM 673 N N . VAL A 1 85 ? -5.255 -5.402 -12.849 1.00 96.44 85 VAL A N 1
ATOM 674 C CA . VAL A 1 85 ? -4.187 -5.319 -13.852 1.00 96.44 85 VAL A CA 1
ATOM 675 C C . VAL A 1 85 ? -3.581 -6.687 -14.125 1.00 96.44 85 VAL A C 1
ATOM 677 O O . VAL A 1 85 ? -3.701 -7.600 -13.314 1.00 96.44 85 VAL A O 1
ATOM 680 N N . ASP A 1 86 ? -2.929 -6.826 -15.275 1.00 96.81 86 ASP A N 1
ATOM 681 C CA . ASP A 1 86 ? -2.071 -7.978 -15.538 1.00 96.81 86 ASP A CA 1
ATOM 682 C C . ASP A 1 86 ? -0.645 -7.627 -15.110 1.00 96.81 86 ASP A C 1
ATOM 684 O O . ASP A 1 86 ? -0.176 -6.508 -15.340 1.00 96.81 86 ASP A O 1
ATOM 688 N N . VAL A 1 87 ? 0.032 -8.564 -14.451 1.00 96.88 87 VAL A N 1
ATOM 689 C CA . VAL A 1 87 ? 1.324 -8.321 -13.802 1.00 96.88 87 VAL A CA 1
ATOM 690 C C . VAL A 1 87 ? 2.326 -9.417 -14.121 1.00 96.88 87 VAL A C 1
ATOM 692 O O . VAL A 1 87 ? 1.967 -10.578 -14.311 1.00 96.88 87 VAL A O 1
ATOM 695 N N . GLU A 1 88 ? 3.590 -9.027 -14.139 1.00 96.31 88 GLU A N 1
ATOM 696 C CA . GLU A 1 88 ? 4.753 -9.896 -14.221 1.00 96.31 88 GLU A CA 1
ATOM 697 C C . GLU A 1 88 ? 5.502 -9.820 -12.887 1.00 96.31 88 GLU A C 1
ATOM 699 O O . GLU A 1 88 ? 5.889 -8.734 -12.446 1.00 96.31 88 GLU A O 1
ATOM 704 N N . GLU A 1 89 ? 5.693 -10.959 -12.225 1.00 96.56 89 GLU A N 1
ATOM 705 C CA . GLU A 1 89 ? 6.439 -11.017 -10.967 1.00 96.56 89 GLU A CA 1
ATOM 706 C C . GLU A 1 89 ? 7.925 -10.773 -11.204 1.00 96.56 89 GLU A C 1
ATOM 708 O O . GLU A 1 89 ? 8.516 -11.279 -12.157 1.00 96.56 89 GLU A O 1
ATOM 713 N N . GLN A 1 90 ? 8.523 -9.977 -10.329 1.00 95.94 90 GLN A N 1
ATOM 714 C CA . GLN A 1 90 ? 9.931 -9.625 -10.364 1.00 95.94 90 GLN A CA 1
ATOM 715 C C . GLN A 1 90 ? 10.593 -10.065 -9.060 1.00 95.94 90 GLN A C 1
ATOM 717 O O . GLN A 1 90 ? 9.958 -10.145 -8.009 1.00 95.94 90 GLN A O 1
ATOM 722 N N . SER A 1 91 ? 11.898 -10.328 -9.108 1.00 94.44 91 SER A N 1
ATOM 723 C CA . SER A 1 91 ? 12.626 -10.738 -7.908 1.00 94.44 91 SER A CA 1
ATOM 724 C C . SER A 1 91 ? 12.739 -9.582 -6.918 1.00 94.44 91 SER A C 1
ATOM 726 O O . SER A 1 91 ? 13.253 -8.519 -7.266 1.00 94.44 91 SER A O 1
ATOM 728 N N . VAL A 1 92 ? 12.324 -9.804 -5.672 1.00 93.62 92 VAL A N 1
ATOM 729 C CA . VAL A 1 92 ? 12.515 -8.852 -4.562 1.00 93.62 92 VAL A CA 1
ATOM 730 C C . VAL A 1 92 ? 14.004 -8.662 -4.249 1.00 93.62 92 VAL A C 1
ATOM 732 O O . VAL A 1 92 ? 14.400 -7.591 -3.810 1.00 93.62 92 VAL A O 1
ATOM 735 N N . ALA A 1 93 ? 14.857 -9.640 -4.575 1.00 92.25 93 ALA A N 1
ATOM 736 C CA . ALA A 1 93 ? 16.305 -9.566 -4.355 1.00 92.25 93 ALA A CA 1
ATOM 737 C C . ALA A 1 93 ? 17.022 -8.487 -5.192 1.00 92.25 93 ALA A C 1
ATOM 739 O O . ALA A 1 93 ? 18.212 -8.257 -4.996 1.00 92.25 93 ALA A O 1
ATOM 740 N N . GLN A 1 94 ? 16.336 -7.851 -6.149 1.00 92.62 94 GLN A N 1
ATOM 741 C CA . GLN A 1 94 ? 16.887 -6.703 -6.877 1.00 92.62 94 GLN A CA 1
ATOM 742 C C . GLN A 1 94 ? 16.763 -5.385 -6.098 1.00 92.62 94 GLN A C 1
ATOM 744 O O . GLN A 1 94 ? 17.403 -4.404 -6.467 1.00 92.62 94 GLN A O 1
ATOM 749 N N . LEU A 1 95 ? 15.913 -5.354 -5.068 1.00 94.94 95 LEU A N 1
ATOM 750 C CA . LEU A 1 95 ? 15.721 -4.192 -4.213 1.00 94.94 95 LEU A CA 1
ATOM 751 C C . LEU A 1 95 ? 16.879 -4.092 -3.223 1.00 94.94 95 LEU A C 1
ATOM 753 O O . LEU A 1 95 ? 17.375 -5.105 -2.729 1.00 94.94 95 LEU A O 1
ATOM 757 N N . SER A 1 96 ? 17.298 -2.871 -2.906 1.00 95.81 96 SER A N 1
ATOM 758 C CA . SER A 1 96 ? 18.303 -2.651 -1.873 1.00 95.81 96 SER A CA 1
ATOM 759 C C . SER A 1 96 ? 17.759 -2.978 -0.480 1.00 95.81 96 SER A C 1
ATOM 761 O O . SER A 1 96 ? 16.610 -2.669 -0.152 1.00 95.81 96 SER A O 1
ATOM 763 N N . ASP A 1 97 ? 18.621 -3.517 0.387 1.00 95.38 97 ASP A N 1
ATOM 764 C CA . ASP A 1 97 ? 18.280 -3.771 1.794 1.00 95.38 97 ASP A CA 1
ATOM 765 C C . ASP A 1 97 ? 17.775 -2.496 2.486 1.00 95.38 97 ASP A C 1
ATOM 767 O O . ASP A 1 97 ? 16.826 -2.529 3.265 1.00 95.38 97 ASP A O 1
ATOM 771 N N . GLN A 1 98 ? 18.358 -1.338 2.150 1.00 95.19 98 GLN A N 1
ATOM 772 C CA . GLN A 1 98 ? 17.925 -0.044 2.678 1.00 95.19 98 GLN A CA 1
ATOM 773 C C . GLN A 1 98 ? 16.457 0.255 2.340 1.00 95.19 98 GLN A C 1
ATOM 775 O O . GLN A 1 98 ? 15.720 0.749 3.196 1.00 95.19 98 GLN A O 1
ATOM 780 N N . TYR A 1 99 ? 16.037 -0.015 1.105 1.00 94.94 99 TYR A N 1
ATOM 781 C CA . TYR A 1 99 ? 14.669 0.217 0.656 1.00 94.94 99 TYR A CA 1
ATOM 782 C C . TYR A 1 99 ? 13.678 -0.753 1.311 1.00 94.94 99 TYR A C 1
ATOM 784 O O . TYR A 1 99 ? 12.600 -0.336 1.744 1.00 94.94 99 TYR A O 1
ATOM 792 N N . VAL A 1 100 ? 14.055 -2.026 1.451 1.00 95.12 100 VAL A N 1
ATOM 793 C CA . VAL A 1 100 ? 13.240 -3.036 2.145 1.00 95.12 100 VAL A CA 1
ATOM 794 C C . VAL A 1 100 ? 13.050 -2.658 3.615 1.00 95.12 100 VAL A C 1
ATOM 796 O O . VAL A 1 100 ? 11.919 -2.558 4.090 1.00 95.12 100 VAL A O 1
ATOM 799 N N . GLU A 1 101 ? 14.136 -2.346 4.321 1.00 94.44 101 GLU A N 1
ATOM 800 C CA . GLU A 1 101 ? 14.099 -1.969 5.738 1.00 94.44 101 GLU A CA 1
ATOM 801 C C . GLU A 1 101 ? 13.324 -0.670 5.986 1.00 94.44 101 GLU A C 1
ATOM 803 O O . GLU A 1 101 ? 12.655 -0.515 7.008 1.00 94.44 101 GLU A O 1
ATOM 808 N N . MET A 1 102 ? 13.369 0.276 5.048 1.00 93.19 102 MET A N 1
ATOM 809 C CA . MET A 1 102 ? 12.554 1.488 5.114 1.00 93.19 102 MET A CA 1
ATOM 810 C C . MET A 1 102 ? 11.055 1.167 5.047 1.00 93.19 102 MET A C 1
ATOM 812 O O . MET A 1 102 ? 10.293 1.702 5.853 1.00 93.19 102 MET A O 1
ATOM 816 N N . ASN A 1 103 ? 10.630 0.291 4.131 1.00 92.50 103 ASN A N 1
ATOM 817 C CA . ASN A 1 103 ? 9.228 -0.124 4.030 1.00 92.50 103 ASN A CA 1
ATOM 818 C C . ASN A 1 103 ? 8.776 -0.895 5.277 1.00 92.50 103 ASN A C 1
ATOM 820 O O . ASN A 1 103 ? 7.711 -0.613 5.816 1.00 92.50 103 ASN A O 1
ATOM 824 N N . LYS A 1 104 ? 9.613 -1.787 5.817 1.00 93.00 104 LYS A N 1
ATOM 825 C CA . LYS A 1 104 ? 9.323 -2.477 7.085 1.00 93.00 104 LYS A CA 1
ATOM 826 C C . LYS A 1 104 ? 9.156 -1.507 8.259 1.00 93.00 104 LYS A C 1
ATOM 828 O O . LYS A 1 104 ? 8.201 -1.604 9.025 1.00 93.00 104 LYS A O 1
ATOM 833 N N . LYS A 1 105 ? 10.046 -0.517 8.388 1.00 90.31 105 LYS A N 1
ATOM 834 C CA . LYS A 1 105 ? 9.928 0.527 9.423 1.00 90.31 105 LYS A CA 1
ATOM 835 C C . LYS A 1 105 ? 8.652 1.346 9.274 1.00 90.31 105 LYS A C 1
ATOM 837 O O . LYS A 1 105 ? 8.046 1.686 10.288 1.00 90.31 105 LYS A O 1
ATOM 842 N N . LYS A 1 106 ? 8.245 1.641 8.035 1.00 88.50 106 LYS A N 1
ATOM 843 C CA . LYS A 1 106 ? 6.980 2.320 7.740 1.00 88.50 106 LYS A CA 1
ATOM 844 C C . LYS A 1 106 ? 5.797 1.503 8.270 1.00 88.50 106 LYS A C 1
ATOM 846 O O . LYS A 1 106 ? 5.023 2.038 9.057 1.00 88.50 106 LYS A O 1
ATOM 851 N N . LEU A 1 107 ? 5.749 0.203 7.968 1.00 86.50 107 LEU A N 1
ATOM 852 C CA . LEU A 1 107 ? 4.705 -0.712 8.452 1.00 86.50 107 LEU A CA 1
ATOM 853 C C . LEU A 1 107 ? 4.598 -0.749 9.985 1.00 86.50 107 LEU A C 1
ATOM 855 O O . LEU A 1 107 ? 3.492 -0.714 10.523 1.00 86.50 107 LEU A O 1
ATOM 859 N N . LEU A 1 108 ? 5.731 -0.752 10.698 1.00 83.81 108 LEU A N 1
ATOM 860 C CA . LEU A 1 108 ? 5.740 -0.643 12.165 1.00 83.81 108 LEU A CA 1
ATOM 861 C C . LEU A 1 108 ? 5.206 0.709 12.639 1.00 83.81 108 LEU A C 1
ATOM 863 O O . LEU A 1 108 ? 4.386 0.768 13.549 1.00 83.81 108 LEU A O 1
ATOM 867 N N . SER A 1 109 ? 5.666 1.803 12.029 1.00 81.50 109 SER A N 1
ATOM 868 C CA . SER A 1 109 ? 5.260 3.153 12.436 1.00 81.50 109 SER A CA 1
ATOM 869 C C . SER A 1 109 ? 3.786 3.456 12.161 1.00 81.50 109 SER A C 1
ATOM 871 O O . SER A 1 109 ? 3.184 4.247 12.881 1.00 81.50 109 SER A O 1
ATOM 873 N N . GLU A 1 110 ? 3.208 2.815 11.145 1.00 78.50 110 GLU A N 1
ATOM 874 C CA . GLU A 1 110 ? 1.797 2.934 10.767 1.00 78.50 110 GLU A CA 1
ATOM 875 C C . GLU A 1 110 ? 0.894 1.991 11.574 1.00 78.50 110 GLU A C 1
ATOM 877 O O . GLU A 1 110 ? -0.326 2.124 11.532 1.00 78.50 110 GLU A O 1
ATOM 882 N N . GLY A 1 111 ? 1.478 1.078 12.358 1.00 78.19 111 GLY A N 1
ATOM 883 C CA . GLY A 1 111 ? 0.739 0.167 13.230 1.00 78.19 111 GLY A CA 1
ATOM 884 C C . GLY A 1 111 ? 0.136 -1.037 12.507 1.00 78.19 111 GLY A C 1
ATOM 885 O O . GLY A 1 111 ? -0.831 -1.612 13.001 1.00 78.19 111 GLY A O 1
ATOM 886 N N . TYR A 1 112 ? 0.690 -1.426 11.354 1.00 82.19 112 TYR A N 1
ATOM 887 C CA . TYR A 1 112 ? 0.311 -2.667 10.669 1.00 82.19 112 TYR A CA 1
ATOM 888 C C . TYR A 1 112 ? 0.787 -3.916 11.415 1.00 82.19 112 TYR A C 1
ATOM 890 O O . TYR A 1 112 ? 0.121 -4.945 11.367 1.00 82.19 112 TYR A O 1
ATOM 898 N N . TYR A 1 113 ? 1.906 -3.799 12.130 1.00 83.94 113 TYR A N 1
ATOM 899 C CA . TYR A 1 113 ? 2.437 -4.833 13.010 1.00 83.94 113 TYR A CA 1
ATOM 900 C C . TYR A 1 113 ? 2.680 -4.249 14.405 1.00 83.94 113 TYR A C 1
ATOM 902 O O . TYR A 1 113 ? 3.108 -3.094 14.508 1.00 83.94 113 TYR A O 1
ATOM 910 N N . PRO A 1 114 ? 2.437 -5.017 15.481 1.00 82.12 114 PRO A N 1
ATOM 911 C CA . PRO A 1 114 ? 2.612 -4.526 16.845 1.00 82.12 114 PRO A CA 1
ATOM 912 C C . PRO A 1 114 ? 4.086 -4.392 17.241 1.00 82.12 114 PRO A C 1
ATOM 914 O O . PRO A 1 114 ? 4.434 -3.495 18.009 1.00 82.12 114 PRO A O 1
ATOM 917 N N . ASP A 1 115 ? 4.957 -5.258 16.718 1.00 88.56 115 ASP A N 1
ATOM 918 C CA . ASP A 1 115 ? 6.393 -5.220 16.968 1.00 88.56 115 ASP A CA 1
ATOM 919 C C . ASP A 1 115 ? 7.208 -5.805 15.804 1.00 88.56 115 ASP A C 1
ATOM 921 O O . ASP A 1 115 ? 6.679 -6.360 14.837 1.00 88.56 115 ASP A O 1
ATOM 925 N N . SER A 1 116 ? 8.531 -5.645 15.887 1.00 90.81 116 SER A N 1
ATOM 926 C CA . SER A 1 116 ? 9.44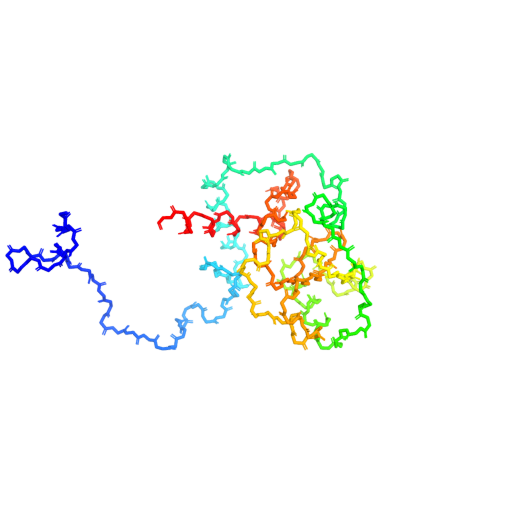8 -6.098 14.844 1.00 90.81 116 SER A CA 1
ATOM 927 C C . SER A 1 116 ? 9.533 -7.620 14.725 1.00 90.81 116 SER A C 1
ATOM 929 O O . SER A 1 116 ? 9.872 -8.107 13.656 1.00 90.81 116 SER A O 1
ATOM 931 N N . ALA A 1 117 ? 9.270 -8.383 15.790 1.00 91.75 117 ALA A N 1
ATOM 932 C CA . ALA A 1 117 ? 9.327 -9.843 15.721 1.00 91.75 117 ALA A CA 1
ATOM 933 C C . ALA A 1 117 ? 8.132 -10.397 14.930 1.00 91.75 117 ALA A C 1
ATOM 935 O O . ALA A 1 117 ? 8.304 -11.281 14.086 1.00 91.75 117 ALA A O 1
ATOM 936 N N . GLU A 1 118 ? 6.938 -9.844 15.151 1.00 91.06 118 GLU A N 1
ATOM 937 C CA . GLU A 1 118 ? 5.751 -10.191 14.364 1.00 91.06 118 GLU A CA 1
ATOM 938 C C . GLU A 1 118 ? 5.904 -9.759 12.903 1.00 91.06 118 GLU A C 1
ATOM 940 O O . GLU A 1 118 ? 5.627 -10.551 12.002 1.00 91.06 118 GLU A O 1
ATOM 945 N N . LEU A 1 119 ? 6.447 -8.560 12.663 1.00 91.62 119 LEU A N 1
ATOM 946 C CA . LEU A 1 119 ? 6.748 -8.095 11.311 1.00 91.62 119 LEU A CA 1
ATOM 947 C C . LEU A 1 119 ? 7.684 -9.057 10.569 1.00 91.62 119 LEU A C 1
ATOM 949 O O . LEU A 1 119 ? 7.363 -9.481 9.465 1.00 91.62 119 LEU A O 1
ATOM 953 N N . GLU A 1 120 ? 8.831 -9.420 11.151 1.00 92.62 120 GLU A N 1
ATOM 954 C CA . GLU A 1 120 ? 9.824 -10.265 10.463 1.00 92.62 120 GLU A CA 1
ATOM 955 C C . GLU A 1 120 ? 9.317 -11.684 10.180 1.00 92.62 120 GLU A C 1
ATOM 957 O O . GLU A 1 120 ? 9.794 -12.337 9.254 1.00 92.62 120 GLU A O 1
ATOM 962 N N . SER A 1 121 ? 8.357 -12.173 10.968 1.00 91.94 121 SER A N 1
ATOM 963 C CA . SER A 1 121 ? 7.774 -13.506 10.782 1.00 91.94 121 SER A CA 1
ATOM 964 C C . SER A 1 121 ? 6.580 -13.536 9.827 1.00 91.94 121 SER A C 1
ATOM 966 O O . SER A 1 121 ? 6.282 -14.607 9.298 1.00 91.94 121 SER A O 1
ATOM 968 N N . SER A 1 122 ? 5.926 -12.395 9.594 1.00 90.38 122 SER A N 1
ATOM 969 C CA . SER A 1 122 ? 4.656 -12.330 8.856 1.00 90.38 122 SER A CA 1
ATOM 970 C C . SER A 1 122 ? 4.745 -11.571 7.531 1.00 90.38 122 SER A C 1
ATOM 972 O O . SER A 1 122 ? 3.948 -11.830 6.637 1.00 90.38 122 SER A O 1
ATOM 974 N N . VAL A 1 123 ? 5.710 -10.658 7.374 1.00 92.88 123 VAL A N 1
ATOM 975 C CA . VAL A 1 123 ? 5.817 -9.824 6.170 1.00 92.88 123 VAL A CA 1
ATOM 976 C C . VAL A 1 123 ? 6.035 -10.678 4.912 1.00 92.88 123 VAL A C 1
ATOM 978 O O . VAL A 1 123 ? 6.979 -11.466 4.827 1.00 92.88 123 VAL A O 1
ATOM 981 N N . SER A 1 124 ? 5.179 -10.495 3.904 1.00 93.88 124 SER A N 1
ATOM 982 C CA . SER A 1 124 ? 5.202 -11.267 2.651 1.00 93.88 124 SER A CA 1
ATOM 983 C C . SER A 1 124 ? 5.381 -10.332 1.459 1.00 93.88 124 SER A C 1
ATOM 985 O O . SER A 1 124 ? 4.435 -9.993 0.745 1.00 93.88 124 SER A O 1
ATOM 987 N N . LEU A 1 125 ? 6.618 -9.860 1.263 1.00 95.44 125 LEU A N 1
ATOM 988 C CA . LEU A 1 125 ? 6.938 -8.894 0.212 1.00 95.44 125 LEU A CA 1
ATOM 989 C C . LEU A 1 125 ? 7.006 -9.545 -1.167 1.00 95.44 125 LEU A C 1
ATOM 991 O O . LEU A 1 125 ? 7.742 -10.509 -1.382 1.00 95.44 125 LEU A O 1
ATOM 995 N N . ARG A 1 126 ? 6.317 -8.942 -2.137 1.00 96.31 126 ARG A N 1
ATOM 996 C CA . ARG A 1 126 ? 6.366 -9.326 -3.550 1.00 96.31 126 ARG A CA 1
ATOM 997 C C . ARG A 1 126 ? 6.437 -8.096 -4.439 1.00 96.31 126 ARG A C 1
ATOM 999 O O . ARG A 1 126 ? 5.780 -7.087 -4.194 1.00 96.31 126 ARG A O 1
ATOM 1006 N N . LEU A 1 127 ? 7.245 -8.181 -5.489 1.00 97.12 127 LEU A N 1
ATOM 1007 C CA . LEU A 1 127 ? 7.465 -7.091 -6.430 1.00 97.12 127 LEU A CA 1
ATOM 1008 C C . LEU A 1 127 ? 6.853 -7.446 -7.780 1.00 97.12 127 LEU A C 1
ATOM 1010 O O . LEU A 1 127 ? 7.131 -8.505 -8.341 1.00 97.12 127 LEU A O 1
ATOM 1014 N N . PHE A 1 128 ? 6.072 -6.528 -8.335 1.00 97.00 128 PHE A N 1
ATOM 1015 C CA . PHE A 1 128 ? 5.430 -6.721 -9.626 1.00 97.00 128 PHE A CA 1
ATOM 1016 C C . PHE A 1 128 ? 5.714 -5.572 -10.573 1.00 97.00 128 PHE A C 1
ATOM 1018 O O . PHE A 1 128 ? 5.694 -4.400 -10.197 1.00 97.00 128 PHE A O 1
ATOM 1025 N N . LYS A 1 129 ? 5.906 -5.934 -11.838 1.00 96.69 129 LYS A N 1
ATOM 1026 C CA . LYS A 1 129 ? 5.837 -5.023 -12.971 1.00 96.69 129 LYS A CA 1
ATOM 1027 C C . LYS A 1 129 ? 4.460 -5.149 -13.607 1.00 96.69 129 LYS A C 1
ATOM 1029 O O . LYS A 1 129 ? 4.027 -6.245 -13.958 1.00 96.69 129 LYS A O 1
ATOM 1034 N N . VAL A 1 130 ? 3.768 -4.034 -13.787 1.00 96.75 130 VAL A N 1
ATOM 1035 C CA . VAL A 1 130 ? 2.462 -4.023 -14.450 1.00 96.75 130 VAL A CA 1
ATOM 1036 C C . VAL A 1 130 ? 2.656 -4.145 -15.960 1.00 96.75 130 VAL A C 1
ATOM 1038 O O . VAL A 1 130 ? 3.418 -3.395 -16.575 1.00 96.75 130 VAL A O 1
ATOM 1041 N N . ILE A 1 131 ? 1.942 -5.083 -16.578 1.00 96.31 131 ILE A N 1
ATOM 1042 C CA . ILE A 1 131 ? 1.954 -5.285 -18.026 1.00 96.31 131 ILE A CA 1
ATOM 1043 C C . ILE A 1 131 ? 1.095 -4.197 -18.662 1.00 96.31 131 ILE A C 1
ATOM 1045 O O . ILE A 1 131 ? -0.086 -4.056 -18.344 1.00 96.31 131 ILE A O 1
ATOM 1049 N N . LYS A 1 132 ? 1.675 -3.427 -19.587 1.00 94.75 132 LYS A N 1
ATOM 1050 C CA . LYS A 1 132 ? 0.966 -2.364 -20.306 1.00 94.75 132 LYS A CA 1
ATOM 1051 C C . LYS A 1 132 ? 0.020 -2.964 -21.345 1.00 94.75 132 LYS A C 1
ATOM 1053 O O . LYS A 1 132 ? 0.462 -3.464 -22.377 1.00 94.75 132 LYS A O 1
ATOM 1058 N N . ASN A 1 133 ? -1.280 -2.892 -21.086 1.00 94.88 133 ASN A N 1
ATOM 1059 C CA . ASN A 1 133 ? -2.324 -3.376 -21.985 1.00 94.88 133 ASN A CA 1
ATOM 1060 C C . ASN A 1 133 ? -3.612 -2.551 -21.821 1.00 94.88 133 ASN A C 1
ATOM 1062 O O . ASN A 1 133 ? -3.616 -1.519 -21.154 1.00 94.88 133 ASN A O 1
ATOM 1066 N N . GLN A 1 134 ? -4.711 -2.983 -22.445 1.00 93.56 134 GLN A N 1
ATOM 1067 C CA . GLN A 1 134 ? -5.988 -2.266 -22.383 1.00 93.56 134 GLN A CA 1
ATOM 1068 C C . GLN A 1 134 ? -6.529 -2.124 -20.948 1.00 93.56 134 GLN A C 1
ATOM 1070 O O . GLN A 1 134 ? -7.121 -1.097 -20.629 1.00 93.56 134 GLN A O 1
ATOM 1075 N N . LYS A 1 135 ? -6.305 -3.126 -20.089 1.00 93.69 135 LYS A N 1
ATOM 1076 C CA . LYS A 1 135 ? -6.795 -3.174 -18.706 1.00 93.69 135 LYS A CA 1
ATOM 1077 C C . LYS A 1 135 ? -6.042 -2.196 -17.802 1.00 93.69 135 LYS A C 1
ATOM 1079 O O . LYS A 1 135 ? -6.653 -1.511 -16.994 1.00 93.69 135 LYS A O 1
ATOM 1084 N N . SER A 1 136 ? -4.724 -2.100 -17.977 1.00 94.69 136 SER A N 1
ATOM 1085 C CA . SER A 1 136 ? -3.846 -1.265 -17.152 1.00 94.69 136 SER A CA 1
ATOM 1086 C C . SER A 1 136 ? -3.593 0.137 -17.713 1.00 94.69 136 SER A C 1
ATOM 1088 O O . SER A 1 136 ? -2.962 0.952 -17.047 1.00 94.69 136 SER A O 1
ATOM 1090 N N . HIS A 1 137 ? -4.074 0.443 -18.925 1.00 92.62 137 HIS A N 1
ATOM 1091 C CA . HIS A 1 137 ? -3.728 1.657 -19.673 1.00 92.62 137 HIS A CA 1
ATOM 1092 C C . HIS A 1 137 ? -3.902 2.963 -18.879 1.00 92.62 137 HIS A C 1
ATOM 1094 O O . HIS A 1 137 ? -3.072 3.865 -18.999 1.00 92.62 137 HIS A O 1
ATOM 1100 N N . SER A 1 138 ? -4.958 3.076 -18.068 1.00 92.94 138 SER A N 1
ATOM 1101 C CA . SER A 1 138 ? -5.221 4.256 -17.231 1.00 92.94 138 SER A CA 1
ATOM 1102 C C . SER A 1 138 ? -4.083 4.554 -16.255 1.00 92.94 138 SER A C 1
ATOM 1104 O O . SER A 1 138 ? -3.741 5.721 -16.073 1.00 92.94 138 SER A O 1
ATOM 1106 N N . TYR A 1 139 ? -3.449 3.523 -15.698 1.00 93.62 139 TYR A N 1
ATOM 1107 C CA . TYR A 1 139 ? -2.418 3.645 -14.665 1.00 93.62 139 TYR A CA 1
ATOM 1108 C C . TYR A 1 139 ? -1.061 4.120 -15.196 1.00 93.62 139 TYR A C 1
ATOM 1110 O O . TYR A 1 139 ? -0.209 4.529 -14.412 1.00 93.62 139 TYR A O 1
ATOM 1118 N N . PHE A 1 140 ? -0.871 4.119 -16.520 1.00 92.25 140 PHE A N 1
ATOM 1119 C CA . PHE A 1 140 ? 0.337 4.624 -17.186 1.00 92.25 140 PHE A CA 1
ATOM 1120 C C . PHE A 1 140 ? 0.247 6.109 -17.567 1.00 92.25 140 PHE A C 1
ATOM 1122 O O . PHE A 1 140 ? 1.206 6.650 -18.112 1.00 92.25 140 PHE A O 1
ATOM 1129 N N . LYS A 1 141 ? -0.894 6.778 -17.341 1.00 87.12 141 LYS A N 1
ATOM 1130 C CA . LYS A 1 141 ? -1.078 8.190 -17.727 1.00 87.12 141 LYS A CA 1
ATOM 1131 C C . LYS A 1 141 ? -0.264 9.150 -16.860 1.00 87.12 141 LYS A C 1
ATOM 1133 O O . LYS A 1 141 ? 0.257 10.135 -17.373 1.00 87.12 141 LYS A O 1
ATOM 1138 N N . HIS A 1 142 ? -0.168 8.851 -15.568 1.00 81.50 142 HIS A N 1
ATOM 1139 C CA . HIS A 1 142 ? 0.511 9.675 -14.573 1.00 81.50 142 HIS A CA 1
ATOM 1140 C C . HIS A 1 142 ? 1.434 8.790 -13.737 1.00 81.50 142 HIS A C 1
ATOM 1142 O O . HIS A 1 142 ? 1.060 8.311 -12.669 1.00 81.50 142 HIS A O 1
ATOM 1148 N N . ILE A 1 143 ? 2.631 8.543 -14.268 1.00 85.00 143 ILE A N 1
ATOM 1149 C CA . ILE A 1 143 ? 3.704 7.890 -13.518 1.00 85.00 143 ILE A CA 1
ATOM 1150 C C . ILE A 1 143 ? 4.418 8.980 -12.723 1.00 85.00 143 ILE A C 1
ATOM 1152 O O . ILE A 1 143 ? 4.912 9.954 -13.296 1.00 85.00 143 ILE A O 1
ATOM 1156 N N . HIS A 1 144 ? 4.426 8.838 -11.403 1.00 79.56 144 HIS A N 1
ATOM 1157 C CA . HIS A 1 144 ? 5.073 9.779 -10.500 1.00 79.56 144 HIS A CA 1
ATOM 1158 C C . HIS A 1 144 ? 6.406 9.211 -10.015 1.00 79.56 144 HIS A C 1
ATOM 1160 O O . HIS A 1 144 ? 6.445 8.048 -9.619 1.00 79.56 144 HIS A O 1
ATOM 1166 N N . PRO A 1 145 ? 7.481 10.022 -9.977 1.00 80.44 145 PRO A N 1
ATOM 1167 C CA . PRO A 1 145 ? 8.725 9.613 -9.346 1.00 80.44 145 PRO A CA 1
ATOM 1168 C C . PRO A 1 145 ? 8.490 9.253 -7.875 1.00 80.44 145 PRO A C 1
ATOM 1170 O O . PRO A 1 145 ? 8.097 10.092 -7.065 1.00 80.44 145 PRO A O 1
ATOM 1173 N N . SER A 1 146 ? 8.766 8.004 -7.547 1.00 81.62 146 SER A N 1
ATOM 1174 C CA . SER A 1 146 ? 8.637 7.370 -6.241 1.00 81.62 146 SER A CA 1
ATOM 1175 C C . SER A 1 146 ? 9.966 6.710 -5.855 1.00 81.62 146 SER A C 1
ATOM 1177 O O . SER A 1 146 ? 10.966 6.788 -6.579 1.00 81.62 146 SER A O 1
ATOM 1179 N N . LEU A 1 147 ? 10.023 6.102 -4.671 1.00 86.56 147 LEU A N 1
ATOM 1180 C CA . LEU A 1 147 ? 11.248 5.451 -4.208 1.00 86.56 147 LEU A CA 1
ATOM 1181 C C . LEU A 1 147 ? 11.507 4.154 -4.976 1.00 86.56 147 LEU A C 1
ATOM 1183 O O . LEU A 1 147 ? 12.658 3.909 -5.332 1.00 86.56 147 LEU A O 1
ATOM 1187 N N . ILE A 1 148 ? 10.455 3.411 -5.338 1.00 89.38 148 ILE A N 1
ATOM 1188 C CA . ILE A 1 148 ? 10.583 2.202 -6.155 1.00 89.38 148 ILE A CA 1
ATOM 1189 C C . ILE A 1 148 ? 11.258 2.471 -7.508 1.00 89.38 148 ILE A C 1
ATOM 1191 O O . ILE A 1 148 ? 12.044 1.644 -7.966 1.00 89.38 148 ILE A O 1
ATOM 1195 N N . ASP A 1 149 ? 11.064 3.649 -8.119 1.00 88.06 149 ASP A N 1
ATOM 1196 C CA . ASP A 1 149 ? 11.697 4.001 -9.403 1.00 88.06 149 ASP A CA 1
ATOM 1197 C C . ASP A 1 149 ? 13.230 3.996 -9.331 1.00 88.06 149 ASP A C 1
ATOM 1199 O O . ASP A 1 149 ? 13.900 3.683 -10.322 1.00 88.06 149 ASP A O 1
ATOM 1203 N N . LYS A 1 150 ? 13.791 4.321 -8.158 1.00 88.12 150 LYS A N 1
ATOM 1204 C CA . LYS A 1 150 ? 15.243 4.316 -7.925 1.00 88.12 150 LYS A CA 1
ATOM 1205 C C . LYS A 1 150 ? 15.809 2.902 -7.848 1.00 88.12 150 LYS A C 1
ATOM 1207 O O . LYS A 1 150 ? 16.966 2.709 -8.211 1.00 88.12 150 LYS A O 1
ATOM 1212 N N . GLU A 1 151 ? 14.995 1.938 -7.428 1.00 91.31 151 GLU A N 1
ATOM 1213 C CA . GLU A 1 151 ? 15.402 0.544 -7.260 1.00 91.31 151 GLU A CA 1
ATOM 1214 C C . GLU A 1 151 ? 15.345 -0.225 -8.587 1.00 91.31 151 GLU A C 1
ATOM 1216 O O . GLU A 1 151 ? 16.293 -0.917 -8.948 1.00 91.31 151 GLU A O 1
ATOM 1221 N N . VAL A 1 152 ? 14.261 -0.073 -9.359 1.00 86.44 152 VAL A N 1
ATOM 1222 C CA . VAL A 1 152 ? 13.983 -0.943 -10.525 1.00 86.44 152 VAL A CA 1
ATOM 1223 C C . VAL A 1 152 ? 14.266 -0.308 -11.892 1.00 86.44 152 VAL A C 1
ATOM 1225 O O . VAL A 1 152 ? 14.031 -0.947 -12.915 1.00 86.44 152 VAL A O 1
ATOM 1228 N N . LYS A 1 153 ? 14.775 0.936 -11.950 1.00 79.50 153 LYS A N 1
ATOM 1229 C CA . LYS A 1 153 ? 14.949 1.714 -13.202 1.00 79.50 153 LYS A CA 1
ATOM 1230 C C . LYS A 1 153 ? 13.688 1.667 -14.071 1.00 79.50 153 LYS A C 1
ATOM 1232 O O . LYS A 1 153 ? 13.708 1.241 -15.225 1.00 79.50 153 LYS A O 1
ATOM 1237 N N . SER A 1 154 ? 12.586 2.099 -13.478 1.00 77.06 154 SER A N 1
ATOM 1238 C CA . SER A 1 154 ? 11.228 1.948 -14.005 1.00 77.06 154 SER A CA 1
ATOM 1239 C C . SER A 1 154 ? 11.015 2.468 -15.433 1.00 77.06 154 SER A C 1
ATOM 1241 O O . SER A 1 154 ? 10.290 1.843 -16.214 1.00 77.06 154 SER A O 1
ATOM 1243 N N . GLY A 1 155 ? 11.641 3.594 -15.790 1.00 84.12 155 GLY A N 1
ATOM 1244 C CA . GLY A 1 155 ? 11.369 4.292 -17.047 1.00 84.12 155 GLY A CA 1
ATOM 1245 C C . GLY A 1 155 ? 9.882 4.642 -17.150 1.00 84.12 155 GLY A C 1
ATOM 1246 O O . GLY A 1 155 ? 9.327 5.242 -16.239 1.00 84.12 155 GLY A O 1
ATOM 1247 N N . ASP A 1 156 ? 9.229 4.197 -18.226 1.00 84.94 156 ASP A N 1
ATOM 1248 C CA . ASP A 1 156 ? 7.781 4.366 -18.433 1.00 84.94 156 ASP A CA 1
ATOM 1249 C C . ASP A 1 156 ? 6.953 3.151 -17.963 1.00 84.94 156 ASP A C 1
ATOM 1251 O O . ASP A 1 156 ? 5.798 2.974 -18.367 1.00 84.94 156 ASP A O 1
ATOM 1255 N N . SER A 1 157 ? 7.552 2.250 -17.180 1.00 91.69 157 SER A N 1
ATOM 1256 C CA . SER A 1 157 ? 6.866 1.075 -16.638 1.00 91.69 157 SER A CA 1
ATOM 1257 C C . SER A 1 157 ? 6.304 1.359 -15.252 1.00 91.69 157 SER A C 1
ATOM 1259 O O . SER A 1 157 ? 6.927 2.050 -14.449 1.00 91.69 157 SER A O 1
ATOM 1261 N N . VAL A 1 158 ? 5.154 0.760 -14.949 1.00 94.94 158 VAL A N 1
ATOM 1262 C CA . VAL A 1 158 ? 4.569 0.817 -13.610 1.00 94.94 158 VAL A CA 1
ATOM 1263 C C . VAL A 1 158 ? 5.039 -0.379 -12.790 1.00 94.94 158 VAL A C 1
ATOM 1265 O O . VAL A 1 158 ? 4.993 -1.517 -13.266 1.00 94.94 158 VAL A O 1
ATOM 1268 N N . PHE A 1 159 ? 5.476 -0.118 -11.563 1.00 95.62 159 PHE A N 1
ATOM 1269 C CA . PHE A 1 159 ? 5.894 -1.122 -10.593 1.00 95.62 159 PHE A CA 1
ATOM 1270 C C . PHE A 1 159 ? 5.128 -0.946 -9.292 1.00 95.62 159 PHE A C 1
ATOM 1272 O O . PHE A 1 159 ? 4.816 0.176 -8.898 1.00 95.62 159 PHE A O 1
ATOM 1279 N N . CYS A 1 160 ? 4.871 -2.059 -8.615 1.00 95.12 160 CYS A N 1
ATOM 1280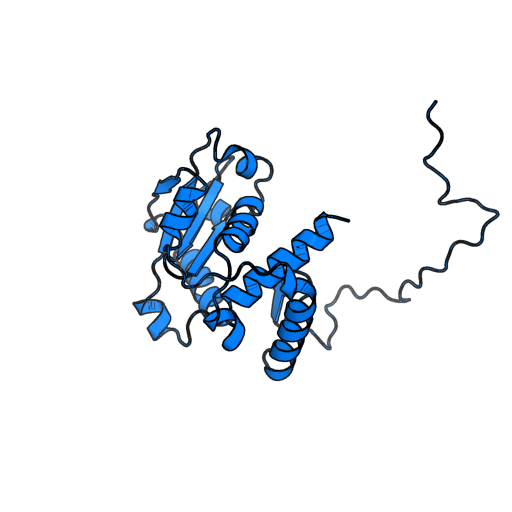 C CA . CYS A 1 160 ? 4.279 -2.063 -7.287 1.00 95.12 160 CYS A CA 1
ATOM 1281 C C . CYS A 1 160 ? 4.966 -3.098 -6.396 1.00 95.12 160 CYS A C 1
ATOM 1283 O O . CYS A 1 160 ? 5.082 -4.274 -6.757 1.00 95.12 160 CYS A O 1
ATOM 1285 N N . LEU A 1 161 ? 5.400 -2.641 -5.225 1.00 96.31 161 LEU A N 1
ATOM 1286 C CA . LEU A 1 161 ? 5.775 -3.489 -4.105 1.00 96.31 161 LEU A CA 1
ATOM 1287 C C . LEU A 1 161 ? 4.517 -3.740 -3.279 1.00 96.31 161 LEU A C 1
ATOM 1289 O O . LEU A 1 161 ? 3.849 -2.791 -2.860 1.00 96.31 161 LEU A O 1
ATOM 1293 N N . ILE A 1 162 ? 4.202 -5.006 -3.042 1.00 95.12 162 ILE A N 1
ATOM 1294 C CA . ILE A 1 162 ? 3.067 -5.397 -2.217 1.00 95.12 162 ILE A CA 1
ATOM 1295 C C . ILE A 1 162 ? 3.527 -6.240 -1.038 1.00 95.12 162 ILE A C 1
ATOM 1297 O O . ILE A 1 162 ? 4.507 -6.975 -1.137 1.00 95.12 162 ILE A O 1
ATOM 1301 N N . ASP A 1 163 ? 2.766 -6.155 0.040 1.00 93.25 163 ASP A N 1
ATOM 1302 C CA . ASP A 1 163 ? 2.675 -7.200 1.046 1.00 93.25 163 ASP A CA 1
ATOM 1303 C C . ASP A 1 163 ? 1.352 -7.951 0.830 1.00 93.25 163 ASP A C 1
ATOM 1305 O O . ASP A 1 163 ? 0.320 -7.324 0.565 1.00 93.25 163 ASP A O 1
ATOM 1309 N N . GLU A 1 164 ? 1.378 -9.284 0.855 1.00 90.44 164 GLU A N 1
ATOM 1310 C CA . GLU A 1 164 ? 0.205 -10.102 0.510 1.00 90.44 164 GLU A CA 1
ATOM 1311 C C . GLU A 1 164 ? -0.991 -9.903 1.448 1.00 90.44 164 GLU A C 1
ATOM 1313 O O . GLU A 1 164 ? -2.138 -9.962 0.988 1.00 90.44 164 GLU A O 1
ATOM 1318 N N . ASP A 1 165 ? -0.741 -9.603 2.720 1.00 85.88 165 ASP A N 1
ATOM 1319 C CA . ASP A 1 165 ? -1.778 -9.427 3.734 1.00 85.88 165 ASP A CA 1
ATOM 1320 C C . ASP A 1 165 ? -2.187 -7.959 3.879 1.00 85.88 165 ASP A C 1
ATOM 1322 O O . ASP A 1 16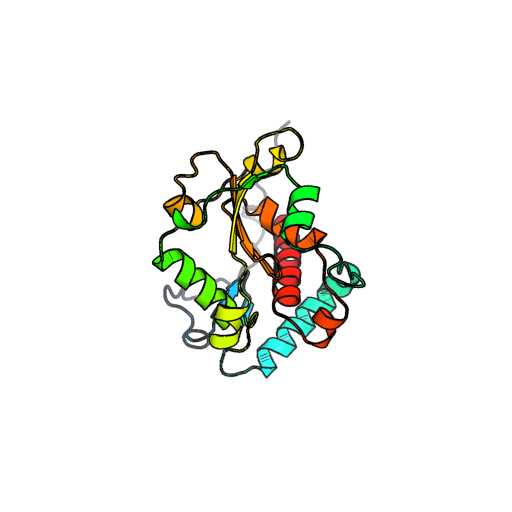5 ? -3.333 -7.650 4.222 1.00 85.88 165 ASP A O 1
ATOM 1326 N N . ILE A 1 166 ? -1.290 -7.028 3.551 1.00 87.31 166 ILE A N 1
ATOM 1327 C CA . ILE A 1 166 ? -1.500 -5.592 3.760 1.00 87.31 166 ILE A CA 1
ATOM 1328 C C . ILE A 1 166 ? -1.898 -4.848 2.489 1.00 87.31 166 ILE A C 1
ATOM 1330 O O . ILE A 1 166 ? -2.770 -3.991 2.577 1.00 87.31 166 ILE A O 1
ATOM 1334 N N . GLY A 1 167 ? -1.344 -5.128 1.310 1.00 90.94 167 GLY A N 1
ATOM 1335 C CA . GLY A 1 167 ? -1.639 -4.353 0.096 1.00 90.94 167 GLY A CA 1
ATOM 1336 C C . GLY A 1 167 ? -0.420 -3.727 -0.575 1.00 90.94 167 GLY A C 1
ATOM 1337 O O . GLY A 1 167 ? 0.714 -4.148 -0.373 1.00 90.94 167 GLY A O 1
ATOM 1338 N N . ILE A 1 168 ? -0.667 -2.713 -1.410 1.00 93.31 168 ILE A N 1
ATOM 1339 C CA . ILE A 1 168 ? 0.385 -1.970 -2.118 1.00 93.31 168 ILE A CA 1
ATOM 1340 C C . ILE A 1 168 ? 1.112 -1.045 -1.136 1.00 93.31 168 ILE A C 1
ATOM 1342 O O . ILE A 1 168 ? 0.541 -0.051 -0.685 1.00 93.31 168 ILE A O 1
ATOM 1346 N N . LEU A 1 169 ? 2.382 -1.349 -0.865 1.00 91.94 169 LEU A N 1
ATOM 1347 C CA . LEU A 1 169 ? 3.246 -0.571 0.026 1.00 91.94 169 LEU A CA 1
ATOM 1348 C C . LEU A 1 169 ? 3.842 0.654 -0.673 1.00 91.94 169 LEU A C 1
ATOM 1350 O O . LEU A 1 169 ? 3.889 1.747 -0.101 1.00 91.94 169 LEU A O 1
ATOM 1354 N N . ASP A 1 170 ? 4.283 0.457 -1.916 1.00 92.69 170 ASP A N 1
ATOM 1355 C CA . ASP A 1 170 ? 4.872 1.488 -2.767 1.00 92.69 170 ASP A CA 1
ATOM 1356 C C . ASP A 1 170 ? 4.548 1.204 -4.239 1.00 92.69 170 ASP A C 1
ATOM 1358 O O . ASP A 1 170 ? 4.529 0.052 -4.686 1.00 92.69 170 ASP A O 1
ATOM 1362 N N . SER A 1 171 ? 4.268 2.261 -4.993 1.00 93.19 171 SER A N 1
ATOM 1363 C CA . SER A 1 171 ? 3.930 2.209 -6.412 1.00 93.19 171 SER A CA 1
ATOM 1364 C C . SER A 1 171 ? 4.250 3.548 -7.059 1.00 93.19 171 SER A C 1
ATOM 1366 O O . SER A 1 171 ? 3.897 4.606 -6.540 1.00 93.19 171 SER A O 1
ATOM 1368 N N . ASN A 1 172 ? 4.834 3.507 -8.253 1.00 92.94 172 ASN A N 1
ATOM 1369 C CA . ASN A 1 172 ? 5.054 4.707 -9.063 1.00 92.94 172 ASN A CA 1
ATOM 1370 C C . ASN A 1 172 ? 3.799 5.147 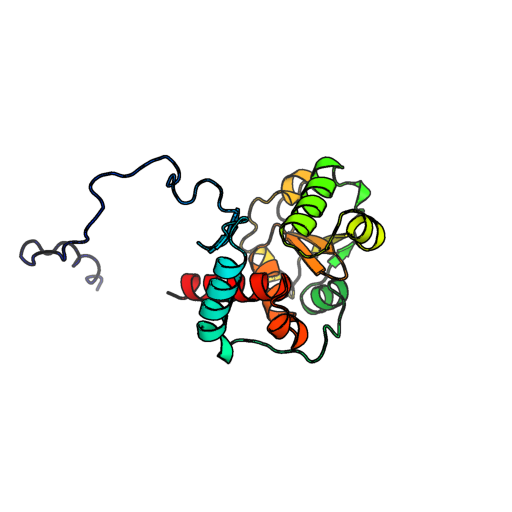-9.847 1.00 92.94 172 ASN A C 1
ATOM 1372 O O . ASN A 1 172 ? 3.838 6.113 -10.610 1.00 92.94 172 ASN A O 1
ATOM 1376 N N . SER A 1 173 ? 2.669 4.459 -9.652 1.00 93.06 173 SER A N 1
ATOM 1377 C CA . SER A 1 173 ? 1.348 4.859 -10.140 1.00 93.06 173 SER A CA 1
ATOM 1378 C C . SER A 1 173 ? 0.419 5.159 -8.956 1.00 93.06 173 SER A C 1
ATOM 138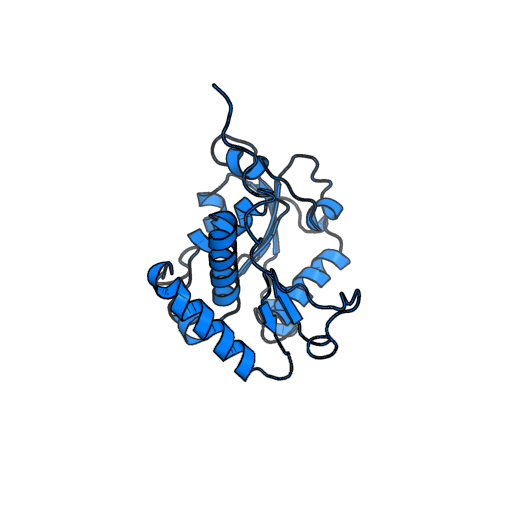0 O O . SER A 1 173 ? -0.137 4.224 -8.365 1.00 93.06 173 SER A O 1
ATOM 1382 N N . PRO A 1 174 ? 0.224 6.447 -8.606 1.00 89.44 174 PRO A N 1
ATOM 1383 C CA . PRO A 1 174 ? -0.678 6.846 -7.524 1.00 89.44 174 PRO A CA 1
ATOM 1384 C C . PRO A 1 174 ? -2.130 6.446 -7.788 1.00 89.44 174 PRO A C 1
ATOM 1386 O O . PRO A 1 174 ? -2.825 6.006 -6.880 1.00 89.44 174 PRO A O 1
ATOM 1389 N N . GLU A 1 175 ? -2.579 6.531 -9.042 1.00 91.38 175 GLU A N 1
ATOM 1390 C CA . GLU A 1 175 ? -3.942 6.150 -9.431 1.00 91.38 175 GLU A CA 1
ATOM 1391 C C . GLU A 1 175 ? -4.209 4.659 -9.201 1.00 91.38 175 GLU A C 1
ATOM 1393 O O . GLU A 1 175 ? -5.267 4.291 -8.690 1.00 91.38 175 GLU A O 1
ATOM 1398 N N . LEU A 1 176 ? -3.229 3.797 -9.504 1.00 93.81 176 LEU A N 1
ATOM 1399 C CA . LEU A 1 176 ? -3.331 2.368 -9.204 1.00 93.81 176 LEU A CA 1
ATOM 1400 C C . LEU A 1 176 ? -3.455 2.132 -7.696 1.00 93.81 176 LEU A C 1
ATOM 1402 O O . LEU A 1 176 ? -4.288 1.334 -7.272 1.00 93.81 176 LEU A O 1
ATOM 1406 N N . GLN A 1 177 ? -2.653 2.834 -6.892 1.00 92.06 177 GLN A N 1
ATOM 1407 C CA . GLN A 1 177 ? -2.664 2.690 -5.437 1.00 92.06 177 GLN A CA 1
ATOM 1408 C C . GLN A 1 177 ? -3.993 3.159 -4.828 1.00 92.06 177 GLN A C 1
ATOM 1410 O O . GLN A 1 177 ? -4.611 2.409 -4.070 1.00 92.06 177 GLN A O 1
ATOM 1415 N N . LYS A 1 178 ? -4.484 4.343 -5.221 1.00 91.44 178 LYS A N 1
ATOM 1416 C CA . LYS A 1 178 ? -5.792 4.874 -4.798 1.00 91.44 178 LYS A CA 1
ATOM 1417 C C . LYS A 1 178 ? -6.919 3.899 -5.142 1.00 91.44 178 LYS A C 1
ATOM 1419 O O . LYS A 1 178 ? -7.707 3.517 -4.278 1.00 91.44 178 LYS A O 1
ATOM 1424 N N . GLU A 1 179 ? -6.995 3.460 -6.399 1.00 92.81 179 GLU A N 1
ATOM 1425 C CA . GLU A 1 179 ? -8.076 2.576 -6.842 1.00 92.81 179 GLU A CA 1
ATOM 1426 C C . GLU A 1 179 ? -7.989 1.190 -6.187 1.00 92.81 179 GLU A C 1
ATOM 1428 O O . GLU A 1 179 ? -9.023 0.593 -5.877 1.00 92.81 179 GLU A O 1
ATOM 1433 N N . PHE A 1 180 ? -6.777 0.694 -5.917 1.00 93.44 180 PHE A N 1
ATOM 1434 C CA . PHE A 1 180 ? -6.570 -0.559 -5.196 1.00 93.44 180 PHE A CA 1
ATOM 1435 C C . PHE A 1 180 ? -7.149 -0.483 -3.786 1.00 93.44 180 PHE A C 1
ATOM 1437 O O . PHE A 1 180 ? -7.945 -1.346 -3.410 1.00 93.44 180 PHE A O 1
ATOM 1444 N N . ILE A 1 181 ? -6.809 0.571 -3.039 1.00 91.69 181 ILE A N 1
ATOM 1445 C CA . ILE A 1 181 ? -7.305 0.806 -1.677 1.00 91.69 181 ILE A CA 1
ATOM 1446 C C . ILE A 1 181 ? -8.839 0.864 -1.676 1.00 91.69 181 ILE A C 1
ATOM 1448 O O . ILE A 1 181 ? -9.489 0.131 -0.926 1.00 91.69 181 ILE A O 1
ATOM 1452 N N . LEU A 1 182 ? -9.434 1.646 -2.584 1.00 91.38 182 LEU A N 1
ATOM 1453 C CA . LEU A 1 182 ? -10.891 1.787 -2.676 1.00 91.38 182 LEU A CA 1
ATOM 1454 C C . LEU A 1 182 ? -11.595 0.479 -3.061 1.00 91.38 182 LEU A C 1
ATOM 1456 O O . LEU A 1 182 ? -12.630 0.126 -2.491 1.00 91.38 182 LEU A O 1
ATOM 1460 N N . LYS A 1 183 ? -11.056 -0.277 -4.025 1.00 90.25 183 LYS A N 1
ATOM 1461 C CA . LYS A 1 183 ? -11.669 -1.546 -4.447 1.00 90.25 183 LYS A CA 1
ATOM 1462 C C . LYS A 1 183 ? -11.541 -2.631 -3.390 1.00 90.25 183 LYS A C 1
ATOM 1464 O O . LYS A 1 183 ? -12.482 -3.423 -3.267 1.00 90.25 183 LYS A O 1
ATOM 1469 N N . ARG A 1 184 ? -10.426 -2.666 -2.656 1.00 88.00 184 ARG A N 1
ATOM 1470 C CA . ARG A 1 184 ? -10.201 -3.607 -1.555 1.00 88.00 184 ARG A CA 1
ATOM 1471 C C . ARG A 1 184 ? -11.195 -3.386 -0.411 1.00 88.00 184 ARG A C 1
ATOM 1473 O O . ARG A 1 184 ? -11.587 -4.353 0.237 1.00 88.00 184 ARG A O 1
ATOM 1480 N N . GLY A 1 185 ? -11.638 -2.146 -0.198 1.00 88.81 185 GLY A N 1
ATOM 1481 C CA . GLY A 1 185 ? -12.623 -1.810 0.831 1.00 88.81 185 GLY A CA 1
ATOM 1482 C C . GLY A 1 185 ? -12.071 -1.933 2.250 1.00 88.81 185 GLY A C 1
ATOM 1483 O O . GLY A 1 185 ? -10.880 -2.192 2.453 1.00 88.81 185 GLY A O 1
ATOM 1484 N N . VAL A 1 186 ? -12.959 -1.800 3.230 1.00 89.50 186 VAL A N 1
ATOM 1485 C CA . VAL A 1 186 ? -12.675 -1.954 4.667 1.00 89.50 186 VAL A CA 1
ATOM 1486 C C . VAL A 1 186 ? -13.616 -2.985 5.280 1.00 89.50 186 VAL A C 1
ATOM 1488 O O . VAL A 1 186 ? -14.711 -3.209 4.777 1.00 89.50 186 VAL A O 1
ATOM 1491 N N . THR A 1 187 ? -13.190 -3.644 6.347 1.00 88.56 187 THR A N 1
ATOM 1492 C CA . THR A 1 187 ? -13.999 -4.633 7.074 1.00 88.56 187 THR A CA 1
ATOM 1493 C C . THR A 1 187 ? -14.671 -4.015 8.299 1.00 88.56 187 THR A C 1
ATOM 1495 O O . THR A 1 187 ? -14.249 -2.972 8.794 1.00 88.56 187 THR A O 1
ATOM 1498 N N . GLU A 1 188 ? -15.674 -4.695 8.855 1.00 88.12 188 GLU A N 1
ATOM 1499 C CA . GLU A 1 188 ? -16.266 -4.316 10.148 1.00 88.12 188 GLU A CA 1
ATOM 1500 C C . GLU A 1 188 ? -15.224 -4.293 11.282 1.00 88.12 188 GLU A C 1
ATOM 1502 O O . GLU A 1 188 ? -15.238 -3.412 12.143 1.00 88.12 188 GLU A O 1
ATOM 1507 N N . SER A 1 189 ? -14.254 -5.215 11.256 1.00 85.88 189 SER A N 1
ATOM 1508 C CA . SER A 1 189 ? -13.119 -5.191 12.185 1.00 85.88 189 SER A CA 1
ATOM 1509 C C . SER A 1 189 ? -12.244 -3.951 12.005 1.00 85.88 189 SER A C 1
ATOM 1511 O O . SER A 1 189 ? -11.851 -3.352 13.003 1.00 85.88 189 SER A O 1
ATOM 1513 N N . ASP A 1 190 ? -11.996 -3.516 10.764 1.00 86.19 190 ASP A N 1
ATOM 1514 C CA . ASP A 1 190 ? -11.232 -2.291 10.495 1.00 86.19 190 ASP A CA 1
ATOM 1515 C C . ASP A 1 190 ? -11.940 -1.064 11.090 1.00 86.19 190 ASP A C 1
ATOM 1517 O O . ASP A 1 190 ? -11.303 -0.207 11.706 1.00 86.19 190 ASP A O 1
ATOM 1521 N N . LEU A 1 191 ? -13.272 -1.009 10.970 1.00 86.31 191 LEU A N 1
ATOM 1522 C CA . LEU A 1 191 ? -14.105 0.068 11.514 1.00 86.31 191 LEU A CA 1
ATOM 1523 C C . LEU A 1 191 ? -14.120 0.096 13.040 1.00 86.31 191 LEU A C 1
ATOM 1525 O O . LEU A 1 191 ? -14.102 1.184 13.630 1.00 86.31 191 LEU A O 1
ATOM 1529 N N . LYS A 1 192 ? -14.171 -1.075 13.675 1.00 85.81 192 LYS A N 1
ATOM 1530 C CA . LYS A 1 192 ? -14.217 -1.207 15.132 1.00 85.81 192 LYS A CA 1
ATOM 1531 C C . LYS A 1 192 ? -12.868 -0.895 15.774 1.00 85.81 192 LYS A C 1
ATOM 1533 O O . LYS A 1 192 ? -12.813 -0.114 16.721 1.00 85.81 192 LYS A O 1
ATOM 1538 N N . GLU A 1 193 ? -11.798 -1.476 15.241 1.00 83.12 193 GLU A N 1
ATOM 1539 C CA . GLU A 1 193 ? -10.450 -1.378 15.814 1.00 83.12 193 GLU A CA 1
ATOM 1540 C C . GLU A 1 193 ? -9.678 -0.144 15.318 1.00 83.12 193 GLU A C 1
ATOM 1542 O O . GLU A 1 193 ? -8.634 0.190 15.872 1.00 83.12 193 GLU A O 1
ATOM 1547 N N . LYS A 1 194 ? -10.212 0.582 14.322 1.00 82.44 194 LYS A N 1
ATOM 1548 C CA . LYS A 1 194 ? -9.580 1.759 13.696 1.00 82.44 194 LYS A CA 1
ATOM 1549 C C . LYS A 1 194 ? -8.190 1.427 13.140 1.00 82.44 194 LYS A C 1
ATOM 1551 O O . LYS A 1 194 ? -7.213 2.108 13.441 1.00 82.44 194 LYS A O 1
ATOM 1556 N N . THR A 1 195 ? -8.119 0.359 12.350 1.00 83.50 195 THR A N 1
ATOM 1557 C CA . THR A 1 195 ? -6.863 -0.182 11.806 1.00 83.50 195 THR A CA 1
ATOM 1558 C C . THR A 1 195 ? -6.190 0.783 10.825 1.00 83.50 195 THR A C 1
ATOM 1560 O O . THR A 1 195 ? -6.837 1.658 10.247 1.00 83.50 195 THR A O 1
ATOM 1563 N N . ALA A 1 196 ? -4.892 0.584 10.572 1.00 82.69 196 ALA A N 1
ATOM 1564 C CA . ALA A 1 196 ? -4.141 1.345 9.569 1.00 82.69 196 ALA A CA 1
ATOM 1565 C C . ALA A 1 196 ? -4.798 1.288 8.174 1.00 82.69 196 ALA A C 1
ATOM 1567 O O . ALA A 1 196 ? -4.916 2.304 7.493 1.00 82.69 196 ALA A O 1
ATOM 1568 N N . ARG A 1 197 ? -5.371 0.133 7.809 1.00 85.50 197 ARG A N 1
ATOM 1569 C CA . ARG A 1 197 ? -6.153 -0.036 6.575 1.00 85.50 197 ARG A CA 1
ATOM 1570 C C . ARG A 1 197 ? -7.339 0.927 6.482 1.00 85.50 197 ARG A C 1
ATOM 1572 O O . ARG A 1 197 ? -7.618 1.442 5.399 1.00 85.50 197 ARG A O 1
ATOM 1579 N N . LEU A 1 198 ? -8.060 1.156 7.584 1.00 86.69 198 LEU A N 1
ATOM 1580 C CA . LEU A 1 198 ? -9.148 2.134 7.608 1.00 86.69 198 LEU A CA 1
ATOM 1581 C C . LEU A 1 198 ? -8.612 3.546 7.368 1.00 86.69 198 LEU A C 1
ATOM 1583 O O . LEU A 1 198 ? -9.215 4.305 6.613 1.00 86.69 198 LEU A O 1
ATOM 1587 N N . VAL A 1 199 ? -7.496 3.892 8.009 1.00 85.12 199 VAL A N 1
ATOM 1588 C CA . VAL A 1 199 ? -6.872 5.212 7.870 1.00 85.12 199 VAL A CA 1
ATOM 1589 C C . VAL A 1 199 ? -6.491 5.468 6.412 1.00 85.12 199 VAL A C 1
ATOM 1591 O O . VAL A 1 199 ? -6.920 6.479 5.859 1.00 85.12 199 VAL A O 1
ATOM 1594 N N . ASP A 1 200 ? -5.807 4.528 5.759 1.00 85.75 200 ASP A N 1
ATOM 1595 C CA . ASP A 1 200 ? -5.433 4.643 4.343 1.00 85.75 200 ASP A CA 1
ATOM 1596 C C . ASP A 1 200 ? -6.658 4.809 3.435 1.00 85.75 200 ASP A C 1
ATOM 1598 O O . ASP A 1 200 ? -6.675 5.659 2.543 1.00 85.75 200 ASP A O 1
ATOM 1602 N N . TYR A 1 201 ? -7.723 4.044 3.689 1.00 89.75 201 TYR A N 1
ATOM 1603 C CA . TYR A 1 201 ? -8.969 4.154 2.929 1.00 89.75 201 TYR A CA 1
ATOM 1604 C C . TYR A 1 201 ? -9.608 5.542 3.061 1.00 89.75 201 TYR A C 1
ATOM 1606 O O . TYR A 1 201 ? -10.006 6.150 2.064 1.00 89.75 201 TYR A O 1
ATOM 1614 N N . LEU A 1 202 ? -9.683 6.065 4.285 1.00 88.44 202 LEU A N 1
ATOM 1615 C CA . LEU A 1 202 ? -10.240 7.387 4.563 1.00 88.44 202 LEU A CA 1
ATOM 1616 C C . LEU A 1 202 ? -9.387 8.515 3.963 1.00 88.44 202 LEU A C 1
ATOM 1618 O O . LEU A 1 202 ? -9.944 9.494 3.464 1.00 88.44 202 LEU A O 1
ATOM 1622 N N . LEU A 1 203 ? -8.058 8.381 3.970 1.00 85.19 203 LEU A N 1
ATOM 1623 C CA . LEU A 1 203 ? -7.150 9.337 3.328 1.00 85.19 203 LEU A CA 1
ATOM 1624 C C . LEU A 1 203 ? -7.386 9.401 1.816 1.00 85.19 203 LEU A C 1
ATOM 1626 O O . LEU A 1 203 ? -7.511 10.494 1.263 1.00 85.19 203 LEU A O 1
ATOM 1630 N N . VAL A 1 204 ? -7.538 8.250 1.155 1.00 88.75 204 VAL A N 1
ATOM 1631 C CA . VAL A 1 204 ? -7.833 8.207 -0.287 1.00 88.75 204 VAL A CA 1
ATOM 1632 C C . VAL A 1 204 ? -9.190 8.841 -0.606 1.00 88.75 204 VAL A C 1
ATOM 1634 O O . VAL A 1 204 ? -9.296 9.575 -1.591 1.00 88.75 204 VAL A O 1
ATOM 1637 N N . LEU A 1 205 ? -10.221 8.616 0.217 1.00 87.75 205 LEU A N 1
ATOM 1638 C CA . LEU A 1 205 ? -11.508 9.301 0.045 1.00 87.75 205 LEU A CA 1
ATOM 1639 C C . LEU A 1 205 ? -11.368 10.818 0.186 1.00 87.75 205 LEU A C 1
ATOM 1641 O O . LEU A 1 205 ? -11.851 11.561 -0.666 1.00 87.75 205 LEU A O 1
ATOM 1645 N N . LYS A 1 206 ? -10.629 11.276 1.200 1.00 84.31 206 LYS A N 1
ATOM 1646 C CA . LYS A 1 206 ? -10.365 12.701 1.409 1.00 84.31 206 LYS A CA 1
ATOM 1647 C C . LYS A 1 206 ? -9.644 13.336 0.217 1.00 84.31 206 LYS A C 1
ATOM 1649 O O . LYS A 1 206 ? -10.027 14.423 -0.201 1.00 84.31 206 LYS A O 1
ATOM 1654 N N . GLN A 1 207 ? -8.633 12.674 -0.351 1.00 80.75 207 GLN A N 1
ATOM 1655 C CA . GLN A 1 207 ? -7.939 13.149 -1.559 1.00 80.75 207 GLN A CA 1
ATOM 1656 C C . GLN A 1 207 ? -8.878 13.268 -2.762 1.00 80.75 207 GLN A C 1
ATOM 1658 O O . GLN A 1 207 ? -8.828 14.255 -3.492 1.00 80.75 207 GLN A O 1
ATOM 1663 N N . LYS A 1 208 ? -9.738 12.266 -2.965 1.00 78.62 208 LYS A N 1
ATOM 1664 C CA . LYS A 1 208 ? -10.668 12.221 -4.096 1.00 78.62 208 LYS A CA 1
ATOM 1665 C C . LYS A 1 208 ? -11.633 13.411 -4.099 1.00 78.62 208 LYS A C 1
ATOM 1667 O O . LYS A 1 208 ? -11.928 13.932 -5.171 1.00 78.62 208 LYS A O 1
ATOM 1672 N N . ASP A 1 209 ? -12.077 13.857 -2.926 1.00 69.88 209 ASP A N 1
ATOM 1673 C CA . ASP A 1 209 ? -12.903 15.061 -2.789 1.00 69.88 209 ASP A CA 1
ATOM 1674 C C . ASP A 1 209 ? -12.146 16.336 -3.189 1.00 69.88 209 ASP A C 1
ATOM 1676 O O . ASP A 1 209 ? -12.706 17.191 -3.872 1.00 69.88 209 ASP A O 1
ATOM 1680 N N . TYR A 1 210 ? -10.859 16.457 -2.841 1.00 61.69 210 TYR A N 1
ATOM 1681 C CA . TYR A 1 210 ? -10.040 17.600 -3.267 1.00 61.69 210 TYR A CA 1
ATOM 1682 C C . TYR A 1 210 ? -9.817 17.642 -4.783 1.00 61.69 210 TYR A C 1
ATOM 1684 O O . TYR A 1 210 ? -9.871 18.722 -5.366 1.00 61.69 210 TYR A O 1
ATOM 1692 N N . ASP A 1 211 ? -9.588 16.491 -5.420 1.00 61.94 211 ASP A N 1
ATOM 1693 C CA . ASP A 1 211 ? -9.365 16.396 -6.872 1.00 61.94 211 ASP A CA 1
ATOM 1694 C C . ASP A 1 211 ? -10.662 16.629 -7.687 1.00 61.94 211 ASP A C 1
ATOM 1696 O O . ASP A 1 211 ? -10.610 16.896 -8.890 1.00 61.94 211 ASP A O 1
ATOM 1700 N N . GLY A 1 212 ? -11.833 16.519 -7.046 1.00 53.69 212 GLY A N 1
ATOM 1701 C CA . GLY A 1 212 ? -13.158 16.700 -7.647 1.00 53.69 212 GLY A CA 1
ATOM 1702 C C . GLY A 1 212 ? -13.716 18.131 -7.617 1.00 53.69 212 GLY A C 1
ATOM 1703 O O . GLY A 1 212 ? -14.831 18.340 -8.111 1.00 53.69 212 GLY A O 1
ATOM 1704 N N . HIS A 1 213 ? -12.981 19.098 -7.055 1.00 39.66 213 HIS A N 1
ATOM 1705 C CA . HIS A 1 213 ? -13.388 20.503 -6.900 1.00 39.66 213 HIS A CA 1
ATOM 1706 C C . HIS A 1 213 ? -12.663 21.477 -7.839 1.00 39.66 213 HIS A C 1
ATOM 1708 O O . HIS A 1 213 ? -11.427 21.382 -8.001 1.00 39.66 213 HIS A O 1
#

Sequence (213 aa):
MAGARILRCNPFVEGGVDKVPDHFMLKRNPATKDFVYLGDGVIVNPNDPKYLKKEIELILNQYEKELKIVDAPIINAFDQLKLMVDVEEQSVAQLSDQYVEMNKKKLLSEGYYPDSAELESSVSLRLFKVIKNQKSHSYFKHIHPSLIDKEVKSGDSVFCLIDEDIGILDSNSPELQKEFILKRGVTESDLKEKTARLVDYLLVLKQKDYDGH

Foldseek 3Di:
DDDPPDPQCPVPDDHPPPDDDPDDDPDPDPVQNCWDDPDDPDTHDPVCVVVVVVVLVVLCVVCVVLFDADADLPFWQVVLLVVQFDKDWDDPVLFDPVVVVVLLVVCCVLPVDVDPVRSVVQWAKTKIWTDDDPRCVVQLPQQADDPVCVRPVQPSIKMFIATRHQHTSDISRPVSRLVSLSVSGHYPCCVVVVHSSSVSNSNSVVVVVVVVD

Secondary structure (DSSP, 8-state):
----S--S--TTS--------S---SSPPGGGTT-EEEETTEEE-TT-HHHHHHHHHHHHHHHGGG--EESS--S-HHHHHHHH--EEEE-GGGS-HHHHHHHHHHHHHHTSSSSHHHHHHH--EEEEEEP-STTTGGGGS-PPP-HHHHHHT-TT--EEEEETTTEEEEES-HHHHHHHHHHH-EEHHHHHHT-HHHHHHHHHHHHHHHHT-